Protein AF-A0A2A2JI49-F1 (afdb_monomer_lite)

pLDDT: mean 70.77, std 14.74, range [31.23, 87.5]

Sequence (284 aa):
MKVAILFVGLFAYVMSSSIRTRRDAEDPMKTFKAWMTEEQQKKITDMKASGSDAEAMLKEVHGFFTALPADKQKTLVDELKGECRKYFDGVFDKADSDAIKELYQAGKKDEAKAKVTETIGKLADNIKPVAEKVQGVCMKIYEEAGHKHAKRHIAHRVRRDGVSVDDLAEKYLQWMTPEQVAEIKGLKDNKKEAYTKVMEAFEKTEGDKRAQAVEQLKGACRAYIKHFVGEEKANELKKLKESGVSNDEMKKKVEEFVGGLTDAATKERAQRVAAGCQKIFGVN

InterPro domains:
  IPR032487 Polyprotein allergen, nematode [PF16469] (22-142)
  IPR032487 Polyprotein allergen, nematode [PF16469] (165-281)
  IPR038289 DVA-1 superfamily [G3DSA:1.10.533.30] (17-145)
  IPR038289 DVA-1 superfamily [G3DSA:1.10.533.30] (158-284)

Organism: NCBI:txid2018661

Foldseek 3Di:
DVQLLQQLLLCLVLLVVQPPDDDDDDRPNCVSCVVPDPVLVVVLVVCVVVVPDSRVSSNSVSVRLVPDDPVVNVVVLVVVLVVLLVVVPVQADPVLSVVLVVCVVVVVPVVSLVSQLVRLVPGDPSCSVSSVSSSVSNVSSVCVVVVVCVCVVVVVVCLVVDDFLLNLLVQQVPLPDPVLSVVLNVCRVPPPVSVVSLLVVQVPDDDPSNVSNLVSVLVVLLVVLCSLQNDVLSVVLVVCVVVPPDLVVSLVSQCVSLVPDPDPVSSVVSVVSSVSSCVSVVSD

Radius of gyration: 27.44 Å; chains: 1; bounding box: 59×55×74 Å

Structure (mmCIF, N/CA/C/O backbone):
data_AF-A0A2A2JI49-F1
#
_entry.id   AF-A0A2A2JI49-F1
#
loop_
_atom_site.group_PDB
_atom_site.id
_atom_site.type_symbol
_atom_site.label_atom_id
_atom_site.label_alt_id
_atom_site.label_comp_id
_atom_site.label_asym_id
_atom_site.label_entity_id
_atom_site.label_seq_id
_atom_site.pdbx_PDB_ins_code
_atom_site.Cartn_x
_atom_site.Cartn_y
_atom_site.Cartn_z
_atom_site.occupancy
_atom_site.B_iso_or_equiv
_atom_site.auth_seq_id
_atom_site.auth_comp_id
_atom_site.auth_asym_id
_atom_site.auth_atom_id
_atom_site.pdbx_PDB_model_num
ATOM 1 N N . MET A 1 1 ? -0.893 10.366 -7.750 1.00 35.31 1 MET A N 1
ATOM 2 C CA . MET A 1 1 ? -0.642 11.809 -7.923 1.00 35.31 1 MET A CA 1
ATOM 3 C C . MET A 1 1 ? 0.506 12.346 -7.089 1.00 35.31 1 MET A C 1
ATOM 5 O O . MET A 1 1 ? 1.040 13.340 -7.524 1.00 35.31 1 MET A O 1
ATOM 9 N N . LYS A 1 2 ? 0.929 11.735 -5.964 1.00 31.23 2 LYS A N 1
ATOM 10 C CA . LYS A 1 2 ? 2.100 12.224 -5.203 1.00 31.23 2 LYS A CA 1
ATOM 11 C C . LYS A 1 2 ? 3.476 11.775 -5.738 1.00 31.23 2 LYS A C 1
ATOM 13 O O . LYS A 1 2 ? 4.490 12.220 -5.227 1.00 31.23 2 LYS A O 1
ATOM 18 N N . VAL A 1 3 ? 3.502 10.874 -6.721 1.00 35.81 3 VAL A N 1
ATOM 19 C CA . VAL A 1 3 ? 4.724 10.209 -7.205 1.00 35.81 3 VAL A CA 1
ATOM 20 C C . VAL A 1 3 ? 5.085 10.699 -8.616 1.00 35.81 3 VAL A C 1
ATOM 22 O O . VAL A 1 3 ? 6.255 10.991 -8.812 1.00 35.81 3 VAL A O 1
ATOM 25 N N . ALA A 1 4 ? 4.093 11.014 -9.477 1.00 34.22 4 ALA A N 1
ATOM 26 C CA . ALA A 1 4 ? 4.266 11.544 -10.860 1.00 34.22 4 ALA A CA 1
ATOM 27 C C . ALA A 1 4 ? 5.222 12.725 -10.901 1.00 34.22 4 ALA A C 1
ATOM 29 O O . ALA A 1 4 ? 6.114 12.879 -11.730 1.00 34.22 4 ALA A O 1
ATOM 30 N N . ILE A 1 5 ? 4.993 13.481 -9.849 1.00 38.94 5 ILE A N 1
ATOM 31 C CA . ILE A 1 5 ? 5.800 14.419 -9.137 1.00 38.94 5 ILE A CA 1
ATOM 32 C C . ILE A 1 5 ? 7.300 14.335 -9.422 1.00 38.94 5 ILE A C 1
ATOM 34 O O . ILE A 1 5 ? 7.816 15.235 -10.059 1.00 38.94 5 ILE A O 1
ATOM 38 N N . LEU A 1 6 ? 8.007 13.273 -9.045 1.00 36.16 6 LEU A N 1
ATOM 39 C CA . LEU A 1 6 ? 9.474 13.230 -9.146 1.00 36.16 6 LEU A CA 1
ATOM 40 C C . LEU A 1 6 ? 9.997 12.779 -10.526 1.00 36.16 6 LEU A C 1
ATOM 42 O O . LEU A 1 6 ? 11.203 12.805 -10.752 1.00 36.16 6 LEU A O 1
ATOM 46 N N . PHE A 1 7 ? 9.138 12.335 -11.453 1.00 48.16 7 PHE A N 1
ATOM 47 C CA . PHE A 1 7 ? 9.576 11.505 -12.591 1.00 48.16 7 PHE A CA 1
ATOM 48 C C . PHE A 1 7 ? 9.992 12.247 -13.833 1.00 48.16 7 PHE A C 1
ATOM 50 O O . PHE A 1 7 ? 10.866 11.780 -14.565 1.00 48.16 7 PHE A O 1
ATOM 57 N N . VAL A 1 8 ? 9.411 13.414 -14.044 1.00 48.62 8 VAL A N 1
ATOM 58 C CA . VAL A 1 8 ? 9.709 14.211 -15.217 1.00 48.62 8 VAL A CA 1
ATOM 59 C C . VAL A 1 8 ? 11.202 14.594 -15.173 1.00 48.62 8 VAL A C 1
ATOM 61 O O . VAL A 1 8 ? 11.954 14.226 -16.072 1.00 48.62 8 VAL A O 1
ATOM 64 N N . GLY A 1 9 ? 11.714 15.164 -14.078 1.00 42.62 9 GLY A N 1
ATOM 65 C CA . GLY A 1 9 ? 13.128 15.567 -14.012 1.00 42.62 9 GLY A CA 1
ATOM 66 C C . GLY A 1 9 ? 14.156 14.426 -14.142 1.00 42.62 9 GLY A C 1
ATOM 67 O O . GLY A 1 9 ? 15.270 14.676 -14.601 1.00 42.62 9 GLY A O 1
ATOM 68 N N . LEU A 1 10 ? 13.799 13.172 -13.817 1.00 42.91 10 LEU A N 1
ATOM 69 C CA . LEU A 1 10 ? 14.737 12.033 -13.860 1.00 42.91 10 LEU A CA 1
ATOM 70 C C . LEU A 1 10 ? 14.888 11.556 -15.294 1.00 42.91 10 LEU A C 1
ATOM 72 O O . LEU A 1 10 ? 15.988 11.231 -15.728 1.00 42.91 10 LEU A O 1
ATOM 76 N N . PHE A 1 11 ? 13.785 11.577 -16.041 1.00 48.78 11 PHE A N 1
ATOM 77 C CA . PHE A 1 11 ? 13.781 11.290 -17.465 1.00 48.78 11 PHE A CA 1
ATOM 78 C C . PHE A 1 11 ? 14.597 12.338 -18.236 1.00 48.78 11 PHE A C 1
ATOM 80 O O . PHE A 1 11 ? 15.454 11.963 -19.029 1.00 48.78 11 PHE A O 1
ATOM 87 N N . ALA A 1 12 ? 14.451 13.634 -17.924 1.00 48.03 12 ALA A N 1
ATOM 88 C CA . ALA A 1 12 ? 15.277 14.700 -18.512 1.00 48.03 12 ALA A CA 1
ATOM 89 C C . ALA A 1 12 ? 16.778 14.478 -18.276 1.00 48.03 12 ALA A C 1
ATOM 91 O O . ALA A 1 12 ? 17.590 14.609 -19.191 1.00 48.03 12 ALA A O 1
ATOM 92 N N . TYR A 1 13 ? 17.143 14.138 -17.037 1.00 45.69 13 TYR A N 1
ATOM 93 C CA . TYR A 1 13 ? 18.529 13.938 -16.633 1.00 45.69 13 TYR A CA 1
ATOM 94 C C . TYR A 1 13 ? 19.137 12.692 -17.286 1.00 45.69 13 TYR A C 1
ATOM 96 O O . TYR A 1 13 ? 20.231 12.771 -17.844 1.00 45.69 13 TYR A O 1
ATOM 104 N N . VAL A 1 14 ? 18.420 11.561 -17.283 1.00 47.69 14 VAL A N 1
ATOM 105 C CA . VAL A 1 14 ? 18.865 10.287 -17.879 1.00 47.69 14 VAL A CA 1
ATOM 106 C C . VAL A 1 14 ? 18.967 10.384 -19.402 1.00 47.69 14 VAL A C 1
ATOM 108 O O . VAL A 1 14 ? 19.967 9.940 -19.970 1.00 47.69 14 VAL A O 1
ATOM 111 N N . MET A 1 15 ? 17.997 11.027 -20.061 1.00 47.44 15 MET A N 1
ATOM 112 C CA . MET A 1 15 ? 18.043 11.265 -21.507 1.00 47.44 15 MET A CA 1
ATOM 113 C C . MET A 1 15 ? 19.157 12.254 -21.871 1.00 47.44 15 MET A C 1
ATOM 115 O O . MET A 1 15 ? 19.886 12.027 -22.828 1.00 47.44 15 MET A O 1
ATOM 119 N N . SER A 1 16 ? 19.388 13.293 -21.062 1.00 44.12 16 SER A N 1
ATOM 120 C CA . SER A 1 16 ? 20.489 14.235 -21.288 1.00 44.12 16 SER A CA 1
ATOM 121 C C . SER A 1 16 ? 21.884 13.642 -21.053 1.00 44.12 16 SER A C 1
ATOM 123 O O . SER A 1 16 ? 22.849 14.197 -21.578 1.00 44.12 16 SER A O 1
ATOM 125 N N . SER A 1 17 ? 22.022 12.598 -20.234 1.00 38.06 17 SER A N 1
ATOM 126 C CA . SER A 1 17 ? 23.320 11.991 -19.894 1.00 38.06 17 SER A CA 1
ATOM 127 C C . SER A 1 17 ? 23.662 10.757 -20.735 1.00 38.06 17 SER A C 1
ATOM 129 O O . SER A 1 17 ? 24.811 10.322 -20.715 1.00 38.06 17 SER A O 1
ATOM 131 N N . SER A 1 18 ? 22.712 10.229 -21.518 1.00 43.62 18 SER A N 1
ATOM 132 C CA . SER A 1 18 ? 22.891 8.981 -22.280 1.00 43.62 18 SER A CA 1
ATOM 133 C C . SER A 1 18 ? 23.001 9.152 -23.802 1.00 43.62 18 SER A C 1
ATOM 135 O O . SER A 1 18 ? 23.224 8.166 -24.504 1.00 43.62 18 SER A O 1
ATOM 137 N N . ILE A 1 19 ? 22.890 10.369 -24.352 1.00 43.47 19 ILE A N 1
ATOM 138 C CA . ILE A 1 19 ? 22.975 10.577 -25.810 1.00 43.47 19 ILE A CA 1
ATOM 139 C C . ILE A 1 19 ? 24.443 10.683 -26.254 1.00 43.47 19 ILE A C 1
ATOM 141 O O . ILE A 1 19 ? 25.020 11.754 -26.423 1.00 43.47 19 ILE A O 1
ATOM 145 N N . ARG A 1 20 ? 25.033 9.510 -26.491 1.00 44.62 20 ARG A N 1
ATOM 146 C CA . ARG A 1 20 ? 25.955 9.261 -27.608 1.00 44.62 20 ARG A CA 1
ATOM 147 C C . ARG A 1 20 ? 25.336 8.169 -28.483 1.00 44.62 20 ARG A C 1
ATOM 149 O O . ARG A 1 20 ? 25.876 7.077 -28.611 1.00 44.62 20 ARG A O 1
ATOM 156 N N . THR A 1 21 ? 24.177 8.441 -29.073 1.00 40.69 21 THR A N 1
ATOM 157 C CA . THR A 1 21 ? 23.594 7.582 -30.114 1.00 40.69 21 THR A CA 1
ATOM 158 C C . THR A 1 21 ? 23.104 8.414 -31.302 1.00 40.69 21 THR A C 1
ATOM 160 O O . THR A 1 21 ? 22.949 9.625 -31.203 1.00 40.69 21 THR A O 1
ATOM 163 N N . ARG A 1 22 ? 23.033 7.727 -32.451 1.00 36.41 22 ARG A N 1
ATOM 164 C CA . ARG A 1 22 ? 23.070 8.168 -33.860 1.00 36.41 22 ARG A CA 1
ATOM 165 C C . ARG A 1 22 ? 22.378 9.490 -34.244 1.00 36.41 22 ARG A C 1
ATOM 167 O O 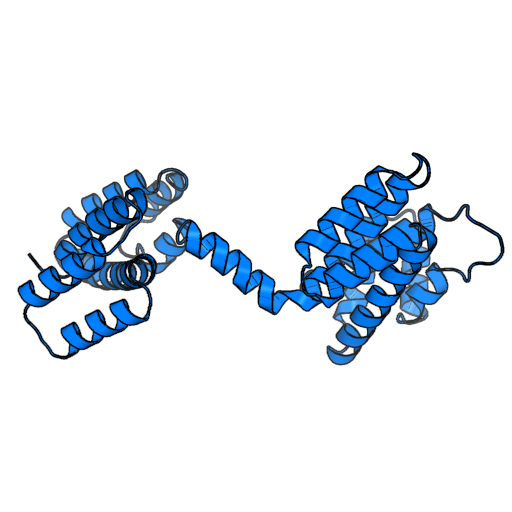. ARG A 1 22 ? 21.353 9.881 -33.710 1.00 36.41 22 ARG A O 1
ATOM 174 N N . ARG A 1 23 ? 22.949 10.072 -35.304 1.00 37.72 23 ARG A N 1
ATOM 175 C CA . ARG A 1 23 ? 22.796 11.409 -35.904 1.00 37.72 23 ARG A CA 1
ATOM 176 C C . ARG A 1 23 ? 21.378 11.850 -36.337 1.00 37.72 23 ARG A C 1
ATOM 178 O O . ARG A 1 23 ? 21.257 12.993 -36.746 1.00 37.72 23 ARG A O 1
ATOM 185 N N . ASP A 1 24 ? 20.337 11.026 -36.194 1.00 37.19 24 ASP A N 1
ATOM 186 C CA . ASP A 1 24 ? 19.010 11.298 -36.788 1.00 37.19 24 ASP A CA 1
ATOM 187 C C . ASP A 1 24 ? 17.812 11.117 -35.829 1.00 37.19 24 ASP A C 1
ATOM 189 O O . ASP A 1 24 ? 16.664 11.131 -36.268 1.00 37.19 24 ASP A O 1
ATOM 193 N N . ALA A 1 25 ? 18.033 10.947 -34.520 1.00 43.50 25 ALA A N 1
ATOM 194 C CA . ALA A 1 25 ? 16.933 10.966 -33.551 1.00 43.50 25 ALA A CA 1
ATOM 195 C C . ALA A 1 25 ? 16.585 12.418 -33.182 1.00 43.50 25 ALA A C 1
ATOM 197 O O . ALA A 1 25 ? 17.469 13.171 -32.767 1.00 43.50 25 ALA A O 1
ATOM 198 N N . GLU A 1 26 ? 15.313 12.816 -33.322 1.00 45.75 26 GLU A N 1
ATOM 199 C CA . GLU A 1 26 ? 14.814 14.079 -32.760 1.00 45.75 26 GLU A CA 1
ATOM 200 C C . GLU A 1 26 ? 15.256 14.198 -31.300 1.00 45.75 26 GLU A C 1
ATOM 202 O O . GLU A 1 26 ? 15.168 13.217 -30.561 1.00 45.75 26 GLU A O 1
ATOM 207 N N . ASP A 1 27 ? 15.741 15.381 -30.897 1.00 52.41 27 ASP A N 1
ATOM 208 C CA . ASP A 1 27 ? 16.248 15.620 -29.544 1.00 52.41 27 ASP A CA 1
ATOM 209 C C . ASP A 1 27 ? 15.198 15.168 -28.513 1.00 52.41 27 ASP A C 1
ATOM 211 O O . ASP A 1 27 ? 14.174 15.841 -28.344 1.00 52.41 27 ASP A O 1
ATOM 215 N N . PRO A 1 28 ? 15.427 14.058 -27.788 1.00 49.53 28 PRO A N 1
ATOM 216 C CA . PRO A 1 28 ? 14.455 13.546 -26.832 1.00 49.53 28 PRO A CA 1
ATOM 217 C C . PRO A 1 28 ? 14.171 14.553 -25.715 1.00 49.53 28 PRO A C 1
ATOM 219 O O . PRO A 1 28 ? 13.118 14.515 -25.080 1.00 49.53 28 PRO A O 1
ATOM 222 N N . MET A 1 29 ? 15.098 15.490 -25.498 1.00 48.25 29 MET A N 1
ATOM 223 C CA . MET A 1 29 ? 14.958 16.586 -24.558 1.00 48.25 29 MET A CA 1
ATOM 224 C C . MET A 1 29 ? 14.007 17.673 -25.076 1.00 48.25 29 MET A C 1
ATOM 226 O O . MET A 1 29 ? 13.322 18.291 -24.266 1.00 48.25 29 MET A O 1
ATOM 230 N N . LYS A 1 30 ? 13.894 17.871 -26.396 1.00 58.22 30 LYS A N 1
ATOM 231 C CA . LYS A 1 30 ? 12.933 18.792 -27.025 1.00 58.22 30 LYS A CA 1
ATOM 232 C C . LYS A 1 30 ? 11.501 18.278 -26.881 1.00 58.22 30 LYS A C 1
ATOM 234 O O . LYS A 1 30 ? 10.639 19.015 -26.408 1.00 58.22 30 LYS A O 1
ATOM 239 N N . THR A 1 31 ? 11.262 17.008 -27.205 1.00 56.91 31 THR A N 1
ATOM 240 C CA . THR A 1 31 ? 9.938 16.367 -27.083 1.00 56.91 31 THR A CA 1
ATOM 241 C C . THR A 1 31 ? 9.469 16.331 -25.632 1.00 56.91 31 THR A C 1
ATOM 243 O O . THR A 1 31 ? 8.326 16.647 -25.323 1.00 56.91 31 THR A O 1
ATOM 246 N N . PHE A 1 32 ? 10.382 16.033 -24.712 1.00 59.44 32 PHE A N 1
ATOM 247 C CA . PHE A 1 32 ? 10.087 16.010 -23.288 1.00 59.44 32 PHE A CA 1
ATOM 248 C C . PHE A 1 32 ? 9.834 17.407 -22.689 1.00 59.44 32 PHE A C 1
ATOM 250 O O . PHE A 1 32 ? 9.009 17.549 -21.789 1.00 59.44 32 PHE A O 1
ATOM 257 N N . LYS A 1 33 ? 10.529 18.447 -23.170 1.00 65.94 33 LYS A N 1
ATOM 258 C CA . LYS A 1 33 ? 10.348 19.828 -22.698 1.00 65.94 33 LYS A CA 1
ATOM 259 C C . LYS A 1 33 ? 9.094 20.504 -23.260 1.00 65.94 33 LYS A C 1
ATOM 261 O O . LYS A 1 33 ? 8.674 21.509 -22.697 1.00 65.94 33 LYS A O 1
ATOM 266 N N . ALA A 1 34 ? 8.480 19.951 -24.307 1.00 73.31 34 ALA A N 1
ATOM 267 C CA . ALA A 1 34 ? 7.402 20.582 -25.073 1.00 73.31 34 ALA A CA 1
ATOM 268 C C . ALA A 1 34 ? 6.144 20.945 -24.263 1.00 73.31 34 ALA A C 1
ATOM 270 O O . ALA A 1 34 ? 5.385 21.817 -24.675 1.00 73.31 34 ALA A O 1
ATOM 271 N N . TRP A 1 35 ? 5.920 20.309 -23.112 1.00 76.12 35 TRP A N 1
ATOM 272 C CA . TRP A 1 35 ? 4.784 20.626 -22.245 1.00 76.12 35 TRP A CA 1
ATOM 273 C C . TRP 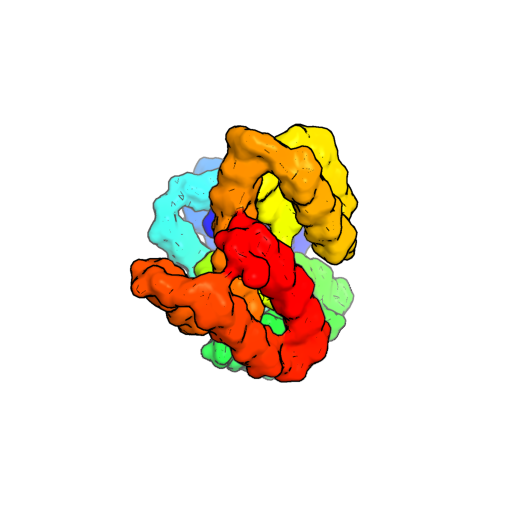A 1 35 ? 5.068 21.746 -21.234 1.00 76.12 35 TRP A C 1
ATOM 275 O O . TRP A 1 35 ? 4.133 22.301 -20.657 1.00 76.12 35 TRP A O 1
ATOM 285 N N . MET A 1 36 ? 6.343 22.074 -21.013 1.00 77.75 36 MET A N 1
ATOM 286 C CA . MET A 1 36 ? 6.775 23.176 -20.156 1.00 77.75 36 MET A CA 1
ATOM 287 C C . MET A 1 36 ? 6.793 24.489 -20.939 1.00 77.75 36 MET A C 1
ATOM 289 O O . MET A 1 36 ? 7.100 24.507 -22.132 1.00 77.75 36 MET A O 1
ATOM 293 N N . THR A 1 37 ? 6.540 25.604 -20.254 1.00 85.38 37 THR A N 1
ATOM 294 C CA . THR A 1 37 ? 6.697 26.939 -20.848 1.00 85.38 37 THR A CA 1
ATOM 295 C C . THR A 1 37 ? 8.165 27.237 -21.150 1.00 85.38 37 THR A C 1
ATOM 297 O O . THR A 1 37 ? 9.066 26.664 -20.536 1.00 85.38 37 THR A O 1
ATOM 300 N N . GLU A 1 38 ? 8.437 28.169 -22.063 1.00 83.19 38 GLU A N 1
ATOM 301 C CA . GLU A 1 38 ? 9.812 28.579 -22.388 1.00 83.19 38 GLU A CA 1
ATOM 302 C C . GLU A 1 38 ? 10.585 29.057 -21.146 1.00 83.19 38 GLU A C 1
ATOM 304 O O . GLU A 1 38 ? 11.763 28.738 -20.981 1.00 83.19 38 GLU A O 1
ATOM 309 N N . GLU A 1 39 ? 9.907 29.729 -20.211 1.00 84.88 39 GLU A N 1
ATOM 310 C CA . GLU A 1 39 ? 10.479 30.146 -18.925 1.00 84.88 39 GLU A CA 1
ATOM 311 C C . GLU A 1 39 ? 10.870 28.955 -18.039 1.00 84.88 39 GLU A C 1
ATOM 313 O O . GLU A 1 39 ? 11.964 28.926 -17.472 1.00 84.88 39 GLU A O 1
ATOM 318 N N . GLN A 1 40 ? 10.008 27.940 -17.950 1.00 80.81 40 GLN A N 1
ATOM 319 C CA . GLN A 1 40 ? 10.279 26.707 -17.207 1.00 80.81 40 GLN A CA 1
ATOM 320 C C . GLN A 1 40 ? 11.446 25.936 -17.836 1.00 80.81 40 GLN A C 1
ATOM 322 O O . GLN A 1 40 ? 12.351 25.487 -17.134 1.00 80.81 40 GLN A O 1
ATOM 327 N N . GLN A 1 41 ? 11.478 25.838 -19.167 1.00 78.44 41 GLN A N 1
ATOM 328 C CA . GLN A 1 41 ? 12.570 25.196 -19.899 1.00 78.44 41 GLN A CA 1
ATOM 329 C C . GLN A 1 41 ? 13.907 25.918 -19.694 1.00 78.44 41 GLN A C 1
ATOM 331 O O . GLN A 1 41 ? 14.941 25.261 -19.508 1.00 78.44 41 GLN A O 1
ATOM 336 N N . LYS A 1 42 ? 13.891 27.256 -19.708 1.00 80.62 42 LYS A N 1
ATOM 337 C CA . LYS A 1 42 ? 15.060 28.095 -19.434 1.00 80.62 42 LYS A CA 1
ATOM 338 C C . LYS A 1 42 ? 15.559 27.883 -18.007 1.00 80.62 42 LYS A C 1
ATOM 340 O O . LYS A 1 42 ? 16.731 27.575 -17.834 1.00 80.62 42 LYS A O 1
ATOM 345 N N . LYS A 1 43 ? 14.665 27.883 -17.012 1.00 81.06 43 LYS A N 1
ATOM 346 C CA . LYS A 1 43 ? 15.014 27.637 -15.603 1.00 81.06 43 LYS A CA 1
ATOM 347 C C . LYS A 1 43 ? 15.738 26.303 -15.393 1.00 81.06 43 LYS A C 1
ATOM 349 O O . LYS A 1 43 ? 16.754 26.262 -14.710 1.00 81.06 43 LYS A O 1
ATOM 354 N N . ILE A 1 44 ? 15.284 25.222 -16.030 1.00 71.56 44 ILE A N 1
ATOM 355 C CA . ILE A 1 44 ? 15.973 23.919 -15.949 1.00 71.56 44 ILE A CA 1
ATOM 356 C C . ILE A 1 44 ? 17.336 23.939 -16.646 1.00 71.56 44 ILE A C 1
ATOM 358 O O . ILE A 1 44 ? 18.277 23.278 -16.208 1.00 71.56 44 ILE A O 1
ATOM 362 N N . THR A 1 45 ? 17.452 24.694 -17.735 1.00 73.88 45 THR A N 1
ATOM 363 C CA . THR A 1 45 ? 18.707 24.829 -18.482 1.00 73.88 45 THR A CA 1
ATOM 364 C C . THR A 1 45 ? 19.735 25.625 -17.677 1.00 73.88 45 THR A C 1
ATOM 366 O O . THR A 1 45 ? 20.888 25.206 -17.594 1.00 73.88 45 THR A O 1
ATOM 369 N N . ASP A 1 46 ? 19.298 26.688 -17.004 1.00 78.75 46 ASP A N 1
ATOM 370 C CA . ASP A 1 46 ? 20.125 27.509 -16.121 1.00 78.75 46 ASP A CA 1
ATOM 371 C C . ASP A 1 46 ? 20.577 26.711 -14.889 1.00 78.75 46 ASP A C 1
ATOM 373 O O . ASP A 1 46 ? 21.765 26.704 -14.578 1.00 78.75 46 ASP A O 1
ATOM 377 N N . MET A 1 47 ? 19.677 25.940 -14.257 1.00 70.56 47 MET A N 1
ATOM 378 C CA . MET A 1 47 ? 20.025 25.042 -13.140 1.00 70.56 47 MET A CA 1
ATOM 379 C C . MET A 1 47 ? 21.091 24.011 -13.536 1.00 70.56 47 MET A C 1
ATOM 381 O O . MET A 1 47 ? 22.036 23.750 -12.788 1.00 70.56 47 MET A O 1
ATOM 385 N N . LYS A 1 48 ? 20.984 23.453 -14.747 1.00 65.06 48 LYS A N 1
ATOM 386 C CA . LYS A 1 48 ? 21.986 22.528 -15.285 1.00 65.06 48 LYS A CA 1
ATOM 387 C C . LYS A 1 48 ? 23.326 23.227 -15.539 1.00 65.06 48 LYS A C 1
ATOM 389 O O . LYS A 1 48 ? 24.368 22.661 -15.215 1.00 65.06 48 LYS A O 1
ATOM 394 N N . ALA A 1 49 ? 23.310 24.434 -16.104 1.00 73.62 49 ALA A N 1
ATOM 395 C CA . ALA A 1 49 ? 24.517 25.221 -16.359 1.00 73.62 49 ALA A CA 1
ATOM 396 C C . ALA A 1 49 ? 25.216 25.659 -15.059 1.00 73.62 49 ALA A C 1
ATOM 398 O O . ALA A 1 49 ? 26.443 25.687 -15.011 1.00 73.62 49 ALA A O 1
ATOM 399 N N . SER A 1 50 ? 24.458 25.924 -13.990 1.00 75.62 50 SER A N 1
ATOM 400 C CA . SER A 1 50 ? 24.990 26.254 -12.661 1.00 75.62 50 SER A CA 1
ATOM 401 C C . SER A 1 50 ? 25.483 25.046 -11.856 1.00 75.62 50 SER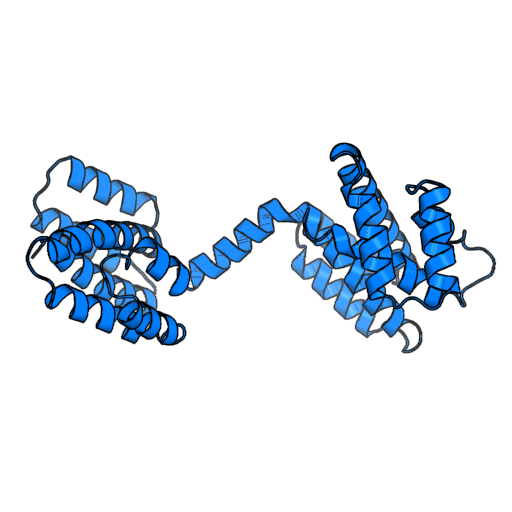 A C 1
ATOM 403 O O . SER A 1 50 ? 25.899 25.207 -10.712 1.00 75.62 50 SER A O 1
ATOM 405 N N . GLY A 1 51 ? 25.420 23.834 -12.418 1.00 70.12 51 GLY A N 1
ATOM 406 C CA . GLY A 1 51 ? 25.857 22.615 -11.738 1.00 70.12 51 GLY A CA 1
ATOM 407 C C . GLY A 1 51 ? 24.941 22.182 -10.592 1.00 70.12 51 GLY A C 1
ATOM 408 O O . GLY A 1 51 ? 25.406 21.502 -9.680 1.00 70.12 51 GLY A O 1
ATOM 409 N N . SER A 1 52 ? 23.658 22.567 -10.617 1.00 69.25 52 SER A N 1
ATOM 410 C CA . SER A 1 52 ? 22.685 22.064 -9.645 1.00 69.25 52 SER A CA 1
ATOM 411 C C . SER A 1 52 ? 22.639 20.539 -9.691 1.00 69.25 52 SER A C 1
ATOM 413 O O . SER A 1 52 ? 22.684 19.934 -10.768 1.00 69.25 52 SER A O 1
ATOM 415 N N . ASP A 1 53 ? 22.537 19.915 -8.520 1.00 62.44 53 ASP A N 1
ATOM 416 C CA . ASP A 1 53 ? 22.422 18.467 -8.441 1.00 62.44 53 ASP A CA 1
ATOM 417 C C . ASP A 1 53 ? 21.103 17.969 -9.061 1.00 62.44 53 ASP A C 1
ATOM 419 O O . ASP A 1 53 ? 20.134 18.709 -9.285 1.00 62.44 53 ASP A O 1
ATOM 423 N N . ALA A 1 54 ? 21.088 16.679 -9.393 1.00 52.09 54 ALA A N 1
ATOM 424 C CA . ALA A 1 54 ? 19.954 16.056 -10.057 1.00 52.09 54 ALA A CA 1
ATOM 425 C C . ALA A 1 54 ? 18.671 16.147 -9.214 1.00 52.09 54 ALA A C 1
ATOM 427 O O . ALA A 1 54 ? 17.593 16.290 -9.786 1.00 52.09 54 ALA A O 1
ATOM 428 N N . GLU A 1 55 ? 18.771 16.114 -7.883 1.00 53.16 55 GLU A N 1
ATOM 429 C CA . GLU A 1 55 ? 17.637 16.171 -6.955 1.00 53.16 55 GLU A CA 1
ATOM 430 C C . GLU A 1 55 ? 16.946 17.539 -6.961 1.00 53.16 55 GLU A C 1
ATOM 432 O O . GLU A 1 55 ? 15.714 17.622 -6.998 1.00 53.16 55 GLU A O 1
ATOM 437 N N . ALA A 1 56 ? 17.721 18.618 -7.034 1.00 64.31 56 ALA A N 1
ATOM 438 C CA . ALA A 1 56 ? 17.198 19.968 -7.178 1.00 64.31 56 ALA A CA 1
ATOM 439 C C . ALA A 1 56 ? 16.448 20.150 -8.508 1.00 64.31 56 ALA A C 1
ATOM 441 O O . ALA A 1 56 ? 15.320 20.648 -8.523 1.00 64.31 56 ALA A O 1
ATOM 442 N N . MET A 1 57 ? 17.026 19.690 -9.625 1.00 59.94 57 MET A N 1
ATOM 443 C CA . MET A 1 57 ? 16.363 19.754 -10.936 1.00 59.94 57 MET A CA 1
ATOM 444 C C . MET A 1 57 ? 15.086 18.905 -10.968 1.00 59.94 57 MET A C 1
ATOM 446 O O . MET A 1 57 ? 14.062 19.335 -11.495 1.00 59.94 57 MET A O 1
ATOM 450 N N . LEU A 1 58 ? 15.117 17.721 -10.351 1.00 57.34 58 LEU A N 1
ATOM 451 C CA . LEU A 1 58 ? 13.957 16.844 -10.187 1.00 57.34 58 LEU A CA 1
ATOM 452 C C . LEU A 1 58 ? 12.797 17.540 -9.484 1.00 57.34 58 LEU A C 1
ATOM 454 O O . LEU A 1 58 ? 11.660 17.491 -9.956 1.00 57.34 58 LEU A O 1
ATOM 458 N N . LYS A 1 59 ? 13.096 18.204 -8.367 1.00 64.00 59 LYS A N 1
ATOM 459 C CA . LYS A 1 59 ? 12.117 18.917 -7.548 1.00 64.00 59 LYS A CA 1
ATOM 460 C C . LYS A 1 59 ? 11.520 20.133 -8.257 1.00 64.00 59 LYS A C 1
ATOM 462 O O . LYS A 1 59 ? 10.362 20.466 -8.015 1.00 64.00 59 LYS A O 1
ATOM 467 N N . GLU A 1 60 ? 12.278 20.780 -9.132 1.00 73.31 60 GLU A N 1
ATOM 468 C CA . GLU A 1 60 ? 11.792 21.936 -9.882 1.00 73.31 60 GLU A CA 1
ATOM 469 C C . GLU A 1 60 ? 10.854 21.515 -11.019 1.00 73.31 60 GLU A C 1
ATOM 471 O O . GLU A 1 60 ? 9.718 21.979 -11.114 1.00 73.31 60 GLU A O 1
ATOM 476 N N . VAL A 1 61 ? 11.289 20.545 -11.825 1.00 68.44 61 VAL A N 1
ATOM 477 C CA . VAL A 1 61 ? 10.485 19.977 -12.913 1.00 68.44 61 VAL A CA 1
ATOM 478 C C . VAL A 1 61 ? 9.180 19.364 -12.379 1.00 68.44 61 VAL A C 1
ATOM 480 O O . VAL A 1 61 ? 8.119 19.469 -13.000 1.00 68.44 61 VAL A O 1
ATOM 483 N N . HIS A 1 62 ? 9.243 18.772 -11.187 1.00 65.00 62 HIS A N 1
ATOM 484 C CA . HIS A 1 62 ? 8.079 18.345 -10.424 1.00 65.00 62 HIS A CA 1
ATOM 485 C C . HIS A 1 62 ? 7.074 19.486 -10.179 1.00 65.00 62 HIS A C 1
ATOM 487 O O . HIS A 1 62 ? 5.869 19.329 -10.417 1.00 65.00 62 HIS A O 1
ATOM 493 N N . GLY A 1 63 ? 7.556 20.622 -9.673 1.00 68.00 63 GLY A N 1
ATOM 494 C CA . GLY A 1 63 ? 6.713 21.775 -9.370 1.00 68.00 63 GLY A CA 1
ATOM 495 C C . GLY A 1 63 ? 5.904 22.218 -10.587 1.00 68.00 63 GLY A C 1
ATOM 496 O O . GLY A 1 63 ? 4.708 22.480 -10.474 1.00 68.00 63 GLY A O 1
ATOM 497 N N . PHE A 1 64 ? 6.513 22.187 -11.775 1.00 78.56 64 PHE A N 1
ATOM 498 C CA . PHE A 1 64 ? 5.827 22.523 -13.023 1.00 78.56 64 PHE A CA 1
ATOM 499 C C . PHE A 1 64 ? 4.713 21.540 -13.372 1.00 78.56 64 PHE A C 1
ATOM 501 O O . PHE A 1 64 ? 3.633 21.963 -13.772 1.00 78.56 64 PHE A O 1
ATOM 508 N N . PHE A 1 65 ? 4.941 20.238 -13.181 1.00 70.56 65 PHE A N 1
ATOM 509 C CA . PHE A 1 65 ? 3.948 19.212 -13.503 1.00 70.56 65 PHE A CA 1
ATOM 510 C C . PHE A 1 65 ? 2.722 19.296 -12.586 1.00 70.56 65 PHE A C 1
ATOM 512 O O . PHE A 1 65 ? 1.586 19.187 -13.042 1.00 70.56 65 PHE A O 1
ATOM 519 N N . THR A 1 66 ? 2.935 19.504 -11.284 1.00 66.81 66 THR A N 1
ATOM 520 C CA . THR A 1 66 ? 1.831 19.564 -10.308 1.00 66.81 66 THR A CA 1
ATOM 521 C C . THR A 1 66 ? 1.010 20.836 -10.379 1.00 66.81 66 THR A C 1
ATOM 523 O O . THR A 1 66 ? -0.158 20.814 -9.996 1.00 66.81 66 THR A O 1
ATOM 526 N N . ALA A 1 67 ? 1.588 21.913 -10.906 1.00 79.69 67 ALA A N 1
ATOM 527 C CA . ALA A 1 67 ? 0.869 23.143 -11.197 1.00 79.69 67 ALA A CA 1
ATOM 528 C C . ALA A 1 67 ? -0.101 23.006 -12.390 1.00 79.69 67 ALA A C 1
ATOM 530 O O . ALA A 1 67 ? -0.941 23.883 -12.592 1.00 79.69 67 ALA A O 1
ATOM 531 N N . LEU A 1 68 ? -0.018 21.926 -13.181 1.00 76.38 68 LEU A N 1
ATOM 532 C CA . LEU A 1 68 ? -0.927 21.706 -14.305 1.00 76.38 68 LEU A CA 1
ATOM 533 C C . LEU A 1 68 ? -2.323 21.241 -13.854 1.00 76.38 68 LEU A C 1
ATOM 535 O O . LEU A 1 68 ? -2.449 20.510 -12.871 1.00 76.38 68 LEU A O 1
ATOM 539 N N . PRO A 1 69 ? -3.377 21.559 -14.624 1.00 82.38 69 PRO A N 1
ATOM 540 C CA . PRO A 1 69 ? -4.700 20.954 -14.482 1.00 82.38 69 PRO A CA 1
ATOM 541 C C . PRO A 1 69 ? -4.679 19.414 -14.524 1.00 82.38 69 PRO A C 1
ATOM 543 O O . PRO A 1 69 ? -3.873 18.806 -15.231 1.00 82.38 69 PRO A O 1
ATOM 546 N N . ALA A 1 70 ? -5.582 18.764 -13.782 1.00 73.00 70 ALA A N 1
ATOM 547 C CA . ALA A 1 70 ? -5.602 17.304 -13.616 1.00 73.00 70 ALA A CA 1
ATOM 548 C C . ALA A 1 70 ? -5.840 16.526 -14.928 1.00 73.00 70 ALA A C 1
ATOM 550 O O . ALA A 1 70 ? -5.324 15.421 -15.102 1.00 73.00 70 ALA A O 1
ATOM 551 N N . ASP A 1 71 ? -6.611 17.100 -15.848 1.00 75.12 71 ASP A N 1
ATOM 552 C CA . ASP A 1 71 ? -6.826 16.610 -17.209 1.00 75.12 71 ASP A CA 1
ATOM 553 C C . ASP A 1 71 ? -5.525 16.641 -18.023 1.00 75.12 71 ASP A C 1
ATOM 555 O O . ASP A 1 71 ? -5.147 15.625 -18.606 1.00 75.12 71 ASP A O 1
ATOM 559 N N . LYS A 1 72 ? -4.775 17.747 -17.960 1.00 76.50 72 LYS A N 1
ATOM 560 C CA . LYS A 1 72 ? -3.467 17.874 -18.618 1.00 76.50 72 LYS A CA 1
ATOM 561 C C . LYS A 1 72 ? -2.426 16.933 -18.020 1.00 76.50 72 LYS A C 1
ATOM 563 O O . LYS A 1 72 ? -1.689 16.296 -18.765 1.00 76.50 72 LYS A O 1
ATOM 568 N N . GLN A 1 73 ? -2.409 16.764 -16.697 1.00 70.31 73 GLN A N 1
ATOM 569 C CA . GLN A 1 73 ? -1.541 15.780 -16.037 1.00 70.31 73 GLN A CA 1
ATOM 570 C C . GLN A 1 73 ? -1.811 14.356 -16.542 1.00 70.31 73 GLN A C 1
ATOM 572 O O . GLN A 1 73 ? -0.876 13.591 -16.770 1.00 70.31 73 GLN A O 1
ATOM 577 N N . LYS A 1 74 ? -3.085 13.988 -16.731 1.00 74.06 74 LYS A N 1
ATOM 578 C CA . LYS A 1 74 ? -3.467 12.663 -17.230 1.00 74.06 74 LYS A CA 1
ATOM 579 C C . LYS A 1 74 ? -3.003 12.445 -18.673 1.00 74.06 74 LYS A C 1
ATOM 581 O O . LYS A 1 74 ? -2.411 11.404 -18.947 1.00 74.06 74 LYS A O 1
ATOM 586 N N . THR A 1 75 ? -3.236 13.416 -19.555 1.00 78.12 75 THR A N 1
ATOM 587 C CA . THR A 1 75 ? -2.792 13.360 -20.957 1.00 78.12 75 THR A CA 1
ATOM 588 C C . THR A 1 75 ? -1.276 13.208 -21.052 1.00 78.12 75 THR A C 1
ATOM 590 O O . THR A 1 75 ? -0.798 12.285 -21.704 1.00 78.12 75 THR A O 1
ATOM 593 N N . LEU A 1 76 ? -0.519 14.014 -20.300 1.00 75.19 76 LEU A N 1
ATOM 594 C CA . LEU A 1 76 ? 0.945 13.935 -20.271 1.00 75.19 76 LEU A CA 1
ATOM 595 C C . LEU A 1 76 ? 1.458 12.587 -19.754 1.00 75.19 76 LEU A C 1
ATOM 597 O O . LEU A 1 76 ? 2.424 12.045 -20.280 1.00 75.19 76 LEU A O 1
ATOM 601 N N . VAL A 1 77 ? 0.806 12.003 -18.746 1.00 73.75 77 VAL A N 1
ATOM 602 C CA . VAL A 1 77 ? 1.160 10.661 -18.255 1.00 73.75 77 VAL A CA 1
ATOM 603 C C . VAL A 1 77 ? 0.937 9.594 -19.331 1.00 73.75 77 VAL A C 1
ATOM 605 O O . VAL A 1 77 ? 1.723 8.652 -19.425 1.00 73.75 77 VAL A O 1
ATOM 608 N N . ASP A 1 78 ? -0.111 9.706 -20.147 1.00 75.75 78 ASP A N 1
ATOM 609 C CA . ASP A 1 78 ? -0.368 8.757 -21.234 1.00 75.75 78 ASP A CA 1
ATOM 610 C C . ASP A 1 78 ? 0.604 8.939 -22.414 1.00 75.75 78 ASP A C 1
ATOM 612 O O . ASP A 1 78 ? 1.078 7.939 -22.964 1.00 75.75 78 ASP A O 1
ATOM 616 N N . GLU A 1 79 ? 0.986 10.178 -22.732 1.00 75.38 79 GLU A N 1
ATOM 617 C CA . GLU A 1 79 ? 2.045 10.493 -23.701 1.00 75.38 79 GLU A CA 1
ATOM 618 C C . GLU A 1 79 ? 3.403 9.935 -23.253 1.00 75.38 79 GLU A C 1
ATOM 620 O O . GLU A 1 79 ? 4.058 9.212 -24.005 1.00 75.38 79 GLU A O 1
ATOM 625 N N . LEU A 1 80 ? 3.782 10.149 -21.990 1.00 73.50 80 LEU A N 1
ATOM 626 C CA . LEU A 1 80 ? 5.026 9.628 -21.418 1.00 73.50 80 LEU A CA 1
ATOM 627 C C . LEU A 1 80 ? 5.083 8.091 -21.408 1.00 73.50 80 LEU A C 1
ATOM 629 O O . LEU A 1 80 ? 6.143 7.507 -21.633 1.00 73.50 80 LEU A O 1
ATOM 633 N N . LYS A 1 81 ? 3.953 7.396 -21.206 1.00 76.19 81 LYS A N 1
ATOM 634 C CA . LYS A 1 81 ? 3.894 5.930 -21.389 1.00 76.19 81 LYS A CA 1
ATOM 635 C C . LYS A 1 81 ? 4.162 5.524 -22.835 1.00 76.19 81 LYS A C 1
ATOM 637 O O . LYS A 1 81 ? 4.741 4.461 -23.065 1.00 76.19 81 LYS A O 1
ATOM 642 N N . GLY A 1 82 ? 3.701 6.331 -23.791 1.00 77.94 82 GLY A N 1
ATOM 643 C CA . GLY A 1 82 ? 4.004 6.176 -25.211 1.00 77.94 82 GLY A CA 1
ATOM 644 C C . GLY A 1 82 ? 5.502 6.276 -25.478 1.00 77.94 82 GLY A C 1
ATOM 645 O O . GLY A 1 82 ? 6.060 5.379 -26.100 1.00 77.94 82 GLY A O 1
ATOM 646 N N . GLU A 1 83 ? 6.159 7.290 -24.923 1.00 72.88 83 GLU A N 1
ATOM 647 C CA . GLU A 1 83 ? 7.612 7.472 -25.044 1.00 72.88 83 GLU A CA 1
ATOM 648 C C . GLU A 1 83 ? 8.406 6.330 -24.396 1.00 72.88 83 GLU A C 1
ATOM 650 O O . GLU A 1 83 ? 9.348 5.813 -24.991 1.00 72.88 83 GLU A O 1
ATOM 655 N N . CYS A 1 84 ? 7.970 5.840 -23.233 1.00 73.94 84 CYS A N 1
ATOM 656 C CA . CYS A 1 84 ? 8.543 4.640 -22.623 1.00 73.94 84 CYS A CA 1
ATOM 657 C C . CYS A 1 84 ? 8.469 3.411 -23.540 1.00 73.94 84 CYS A C 1
ATOM 659 O O . CYS A 1 84 ? 9.424 2.642 -23.601 1.00 73.94 84 CYS A O 1
ATOM 661 N N . ARG A 1 85 ? 7.354 3.220 -24.262 1.00 76.38 85 ARG A N 1
ATOM 662 C CA . ARG A 1 85 ? 7.235 2.130 -25.245 1.00 76.38 85 ARG A CA 1
ATOM 663 C C . ARG A 1 85 ? 8.186 2.334 -26.414 1.00 76.38 85 ARG A C 1
ATOM 665 O O . ARG A 1 85 ? 8.949 1.430 -26.707 1.00 76.38 85 ARG A O 1
ATOM 672 N N . LYS A 1 86 ? 8.206 3.532 -27.006 1.00 78.62 86 LYS A N 1
ATOM 673 C CA . LYS A 1 86 ? 9.097 3.856 -28.132 1.00 78.62 86 LYS A CA 1
ATOM 674 C C . LYS A 1 86 ? 10.569 3.631 -27.793 1.00 78.62 86 LYS A C 1
ATOM 676 O O . LYS A 1 86 ? 11.302 3.097 -28.617 1.00 78.62 86 LYS A O 1
ATOM 681 N N . TYR A 1 87 ? 10.994 4.019 -26.589 1.00 75.94 87 TYR A N 1
ATOM 682 C CA . TYR A 1 87 ? 12.353 3.759 -26.128 1.00 75.94 87 TYR A CA 1
ATOM 683 C C . TYR A 1 87 ? 12.642 2.256 -26.106 1.00 75.94 87 TYR A C 1
ATOM 685 O O . TYR A 1 87 ? 13.592 1.812 -26.741 1.00 75.94 87 TYR A O 1
ATOM 693 N N . PHE A 1 88 ? 11.811 1.464 -25.420 1.00 77.19 88 PHE A N 1
ATOM 694 C CA . PHE A 1 88 ? 12.055 0.028 -25.286 1.00 77.19 88 PHE A CA 1
ATOM 695 C C . PHE A 1 88 ? 11.876 -0.747 -26.595 1.00 77.19 88 PHE A C 1
ATOM 697 O O . PHE A 1 88 ? 12.642 -1.672 -26.817 1.00 77.19 88 PHE A O 1
ATOM 704 N N . ASP A 1 89 ? 11.003 -0.319 -27.507 1.00 78.38 89 ASP A N 1
ATOM 705 C CA . ASP A 1 89 ? 10.906 -0.876 -28.866 1.00 78.38 89 ASP A CA 1
ATOM 706 C C . ASP A 1 89 ? 12.173 -0.622 -29.703 1.00 78.38 89 ASP A C 1
ATOM 708 O O . ASP A 1 89 ? 12.454 -1.357 -30.647 1.00 78.38 89 ASP A O 1
ATOM 712 N N . GLY A 1 90 ? 12.949 0.415 -29.367 1.00 77.00 90 GLY A N 1
ATOM 713 C CA . GLY A 1 90 ? 14.254 0.691 -29.970 1.00 77.00 90 GLY A CA 1
ATOM 714 C C . GLY A 1 90 ? 15.435 0.002 -29.276 1.00 77.00 90 GLY A C 1
ATOM 715 O O . GLY A 1 90 ? 16.536 0.001 -29.828 1.00 77.00 90 GLY A O 1
ATOM 716 N N . VAL A 1 91 ? 15.234 -0.550 -28.074 1.00 77.06 91 VAL A N 1
ATOM 717 C CA . VAL A 1 91 ? 16.279 -1.215 -27.270 1.00 77.06 91 VAL A CA 1
ATOM 718 C C . VAL A 1 91 ? 16.124 -2.736 -27.268 1.00 77.06 91 VAL A C 1
ATOM 720 O O . VAL A 1 91 ? 17.125 -3.451 -27.261 1.00 77.06 91 VAL A O 1
ATOM 723 N N . PHE A 1 92 ? 14.893 -3.233 -27.248 1.00 83.38 92 PHE A N 1
ATOM 724 C CA . PHE A 1 92 ? 14.574 -4.653 -27.256 1.00 83.38 92 PHE A CA 1
ATOM 725 C C . PHE A 1 92 ? 14.392 -5.155 -28.682 1.00 83.38 92 PHE A C 1
ATOM 727 O O . PHE A 1 92 ? 14.120 -4.390 -29.608 1.00 83.38 92 PHE A O 1
ATOM 734 N N . ASP A 1 93 ? 14.544 -6.464 -28.862 1.00 83.06 93 ASP A N 1
ATOM 735 C CA . ASP A 1 93 ? 14.104 -7.078 -30.101 1.00 83.06 93 ASP A CA 1
ATOM 736 C C . ASP A 1 93 ? 12.569 -7.112 -30.170 1.00 83.06 93 ASP A C 1
ATOM 738 O O . ASP A 1 93 ? 11.846 -6.986 -29.176 1.00 83.06 93 ASP A O 1
ATOM 742 N N . LYS A 1 94 ? 12.061 -7.276 -31.391 1.00 82.38 94 LYS A N 1
ATOM 743 C CA . LYS A 1 94 ? 10.622 -7.273 -31.647 1.00 82.38 94 LYS A CA 1
ATOM 744 C C . LYS A 1 94 ? 9.892 -8.373 -30.866 1.00 82.38 94 LYS A C 1
ATOM 746 O O . LYS A 1 94 ? 8.767 -8.152 -30.433 1.00 82.38 94 LYS A O 1
ATOM 751 N N . ALA A 1 95 ? 10.526 -9.531 -30.677 1.00 86.12 95 ALA A N 1
ATOM 752 C CA . ALA A 1 95 ? 9.918 -10.667 -29.993 1.00 86.12 95 ALA A CA 1
ATOM 753 C C . ALA A 1 95 ? 9.689 -10.372 -28.503 1.00 86.12 95 ALA A C 1
ATOM 755 O O . ALA A 1 95 ? 8.600 -10.624 -27.986 1.00 86.12 95 ALA A O 1
ATOM 756 N N . ASP A 1 96 ? 10.676 -9.790 -27.821 1.00 84.44 96 ASP A N 1
ATOM 757 C CA . ASP A 1 96 ? 10.549 -9.387 -26.425 1.00 84.44 96 ASP A CA 1
ATOM 758 C C . ASP A 1 96 ? 9.585 -8.202 -26.265 1.00 84.44 96 ASP A C 1
ATOM 760 O O . ASP A 1 96 ? 8.756 -8.223 -25.351 1.00 84.44 96 ASP A O 1
ATOM 764 N N . SER A 1 97 ? 9.613 -7.215 -27.170 1.00 79.44 97 SER A N 1
ATOM 765 C CA . SER A 1 97 ? 8.633 -6.115 -27.185 1.00 79.44 97 SER A CA 1
ATOM 766 C C . SER A 1 97 ? 7.192 -6.614 -27.344 1.00 79.44 97 SER A C 1
ATOM 768 O O . SER A 1 97 ? 6.310 -6.202 -26.581 1.00 79.44 97 SER A O 1
ATOM 770 N N . ASP A 1 98 ? 6.945 -7.528 -28.287 1.00 87.19 98 ASP A N 1
ATOM 771 C CA . ASP A 1 98 ? 5.621 -8.115 -28.517 1.00 87.19 98 ASP A CA 1
ATOM 772 C C . ASP A 1 98 ? 5.166 -8.933 -27.294 1.00 87.19 98 ASP A C 1
ATOM 774 O O . ASP A 1 98 ? 4.053 -8.732 -26.804 1.00 87.19 98 ASP A O 1
ATOM 778 N N . ALA A 1 99 ? 6.049 -9.744 -26.699 1.00 87.50 99 ALA A N 1
ATOM 779 C CA . ALA A 1 99 ? 5.744 -10.506 -25.485 1.00 87.50 99 ALA A CA 1
ATOM 780 C C . ALA A 1 99 ? 5.397 -9.601 -24.284 1.00 87.50 99 ALA A C 1
ATOM 782 O O . ALA A 1 99 ? 4.440 -9.855 -23.548 1.00 87.50 99 ALA A O 1
ATOM 783 N N . ILE A 1 100 ? 6.143 -8.510 -24.078 1.00 84.31 100 ILE A N 1
ATOM 784 C CA . ILE A 1 100 ? 5.866 -7.533 -23.012 1.00 84.31 100 ILE A CA 1
ATOM 785 C C . ILE A 1 100 ? 4.519 -6.838 -23.256 1.00 84.31 100 ILE A C 1
ATOM 787 O O . ILE A 1 100 ? 3.742 -6.628 -22.316 1.00 84.31 100 ILE A O 1
ATOM 791 N N . LYS A 1 101 ? 4.219 -6.494 -24.512 1.00 85.44 101 LYS A N 1
ATOM 792 C CA . LYS A 1 101 ? 2.958 -5.861 -24.908 1.00 85.44 101 LYS A CA 1
ATOM 793 C C . LYS A 1 101 ? 1.764 -6.786 -24.684 1.00 85.44 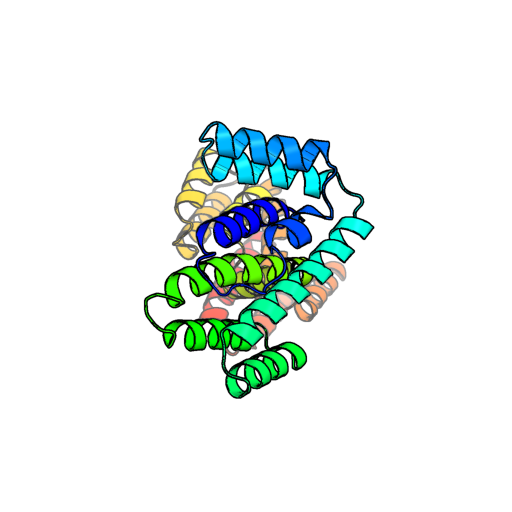101 LYS A C 1
ATOM 795 O O . LYS A 1 101 ? 0.761 -6.323 -24.139 1.00 85.44 101 LYS A O 1
ATOM 800 N N . GLU A 1 102 ? 1.873 -8.065 -25.029 1.00 87.06 102 GLU A N 1
ATOM 801 C CA . GLU A 1 102 ? 0.839 -9.074 -24.777 1.00 87.06 102 GLU A CA 1
ATOM 802 C C . GLU A 1 102 ? 0.561 -9.240 -23.280 1.00 87.06 102 GLU A C 1
ATOM 804 O O . GLU A 1 102 ? -0.593 -9.169 -22.855 1.00 87.06 102 GLU A O 1
ATOM 809 N N . LEU A 1 103 ? 1.608 -9.360 -22.454 1.00 84.44 103 LEU A N 1
ATOM 810 C CA . LEU A 1 103 ? 1.466 -9.425 -20.994 1.00 84.44 103 LEU A CA 1
ATOM 811 C C . LEU A 1 103 ? 0.766 -8.176 -20.440 1.00 84.44 103 LEU A C 1
ATOM 813 O O . LEU A 1 103 ? -0.120 -8.273 -19.586 1.00 84.44 103 LEU A O 1
ATOM 817 N N . TYR A 1 104 ? 1.118 -6.993 -20.949 1.00 80.19 104 TYR A N 1
ATOM 818 C CA . TYR A 1 104 ? 0.486 -5.742 -20.538 1.00 80.19 104 TYR A CA 1
ATOM 819 C C . TYR A 1 104 ? -0.991 -5.665 -20.957 1.00 80.19 104 TYR A C 1
ATOM 821 O O . TYR A 1 104 ? -1.837 -5.277 -20.147 1.00 80.19 104 TYR A O 1
ATOM 829 N N . GLN A 1 105 ? -1.318 -6.059 -22.191 1.00 80.75 105 GLN A N 1
ATOM 830 C CA . GLN A 1 105 ? -2.690 -6.094 -22.715 1.00 80.75 105 GLN A CA 1
ATOM 831 C C . GLN A 1 105 ? -3.562 -7.130 -21.995 1.00 80.75 105 GLN A C 1
ATOM 833 O O . GLN A 1 105 ? -4.731 -6.861 -21.726 1.00 80.75 105 GLN A O 1
ATOM 838 N N . ALA A 1 106 ? -2.980 -8.260 -21.591 1.00 81.62 106 ALA A N 1
ATOM 839 C CA . ALA A 1 106 ? -3.624 -9.279 -20.764 1.00 81.62 106 ALA A CA 1
ATOM 840 C C . ALA A 1 106 ? -3.808 -8.853 -19.292 1.00 81.62 106 ALA A C 1
ATOM 842 O O . ALA A 1 106 ? -4.325 -9.618 -18.479 1.00 81.62 106 ALA A O 1
ATOM 843 N N . GLY A 1 107 ? -3.366 -7.649 -18.908 1.00 79.38 107 GLY A N 1
ATOM 844 C CA . GLY A 1 107 ? -3.458 -7.144 -17.536 1.00 79.38 107 GLY A CA 1
ATOM 845 C C . GLY A 1 107 ? -2.436 -7.750 -16.566 1.00 79.38 107 GLY A C 1
ATOM 846 O O . GLY A 1 107 ? -2.460 -7.423 -15.377 1.00 79.38 107 GLY A O 1
ATOM 847 N N . LYS A 1 108 ? -1.499 -8.568 -17.055 1.00 79.50 108 LYS A N 1
ATOM 848 C CA . LYS A 1 108 ? -0.439 -9.239 -16.290 1.00 79.50 108 LYS A CA 1
ATOM 849 C C . LYS A 1 108 ? 0.752 -8.304 -16.048 1.00 79.50 108 LYS A C 1
ATOM 851 O O . LYS A 1 108 ? 1.871 -8.534 -16.497 1.00 79.50 108 LYS A O 1
ATOM 856 N N . LYS A 1 109 ? 0.502 -7.200 -15.341 1.00 77.56 109 LYS A N 1
ATOM 857 C CA . LYS A 1 109 ? 1.464 -6.091 -15.175 1.00 77.56 109 LYS A CA 1
ATOM 858 C C . LYS A 1 109 ? 2.755 -6.488 -14.453 1.00 77.56 109 LYS A C 1
ATOM 860 O O . LYS A 1 109 ? 3.816 -5.987 -14.813 1.00 77.56 109 LYS A O 1
ATOM 865 N N . ASP A 1 110 ? 2.668 -7.381 -13.468 1.00 77.00 110 ASP A N 1
ATOM 866 C CA . ASP A 1 110 ? 3.840 -7.866 -12.729 1.00 77.00 110 ASP A CA 1
ATOM 867 C C . ASP A 1 110 ? 4.709 -8.789 -13.600 1.00 77.00 110 ASP A C 1
ATOM 869 O O . ASP A 1 110 ? 5.932 -8.669 -13.585 1.00 77.00 110 ASP A O 1
ATOM 873 N N . GLU A 1 111 ? 4.086 -9.638 -14.427 1.00 80.62 111 GLU A N 1
ATOM 874 C CA . GLU A 1 111 ? 4.787 -10.479 -15.410 1.00 80.62 111 GLU A CA 1
ATOM 875 C C . GLU A 1 111 ? 5.447 -9.613 -16.494 1.00 80.62 111 GLU A C 1
ATOM 877 O O . GLU A 1 111 ? 6.616 -9.814 -16.811 1.00 80.62 111 GLU A O 1
ATOM 882 N N . ALA A 1 112 ? 4.752 -8.585 -17.001 1.00 83.56 112 ALA A N 1
ATOM 883 C CA . ALA A 1 112 ? 5.322 -7.628 -17.952 1.00 83.56 112 ALA A CA 1
ATOM 884 C C . ALA A 1 112 ? 6.538 -6.888 -17.359 1.00 83.56 112 ALA A C 1
ATOM 886 O O . ALA A 1 112 ? 7.565 -6.746 -18.017 1.00 83.56 112 ALA A O 1
ATOM 887 N N . LYS A 1 113 ? 6.459 -6.458 -16.091 1.00 81.50 113 LYS A N 1
ATOM 888 C CA . LYS A 1 113 ? 7.564 -5.803 -15.366 1.00 81.50 113 LYS A CA 1
ATOM 889 C C . LYS A 1 113 ? 8.763 -6.735 -15.160 1.00 81.50 113 LYS A C 1
ATOM 891 O O . LYS A 1 113 ? 9.909 -6.304 -15.321 1.00 81.50 113 LYS A O 1
ATOM 896 N N . ALA A 1 114 ? 8.511 -7.997 -14.814 1.00 83.50 114 ALA A N 1
ATOM 897 C CA . ALA A 1 114 ? 9.555 -9.006 -14.672 1.00 83.50 114 ALA A CA 1
ATOM 898 C C . ALA A 1 114 ? 10.252 -9.263 -16.015 1.00 83.50 114 ALA A C 1
ATOM 900 O O . ALA A 1 114 ? 11.478 -9.211 -16.079 1.00 83.50 114 ALA A O 1
ATOM 901 N N . LYS A 1 115 ? 9.475 -9.415 -17.093 1.00 84.25 115 LYS A N 1
ATOM 902 C CA . LYS A 1 115 ? 9.986 -9.621 -18.451 1.00 84.25 115 LYS A CA 1
ATOM 903 C C . LYS A 1 115 ? 10.837 -8.442 -18.939 1.00 84.25 115 LYS A C 1
ATOM 905 O O . LYS A 1 115 ? 11.923 -8.666 -19.455 1.00 84.25 115 LYS A O 1
ATOM 910 N N . VAL A 1 116 ? 10.418 -7.197 -18.688 1.00 82.19 116 VAL A N 1
ATOM 911 C CA . VAL A 1 116 ? 11.232 -5.998 -18.983 1.00 82.19 116 VAL A CA 1
ATOM 912 C C . VAL A 1 116 ? 12.575 -6.039 -18.238 1.00 82.19 116 VAL A C 1
ATOM 914 O O . VAL A 1 116 ? 13.614 -5.794 -18.843 1.00 82.19 116 VAL A O 1
ATOM 917 N N . THR A 1 117 ? 12.577 -6.373 -16.942 1.00 81.69 117 THR A N 1
ATOM 918 C CA . THR A 1 117 ? 13.818 -6.495 -16.143 1.00 81.69 117 THR A CA 1
ATOM 919 C C . THR A 1 117 ? 14.741 -7.580 -16.696 1.00 81.69 117 THR A C 1
ATOM 921 O O . THR A 1 117 ? 15.948 -7.381 -16.807 1.00 81.69 117 THR A O 1
ATOM 924 N N . GLU A 1 118 ? 14.170 -8.729 -17.050 1.00 83.31 118 GLU A N 1
ATOM 925 C CA . GLU A 1 118 ? 14.904 -9.862 -17.604 1.00 83.31 118 GLU A CA 1
ATOM 926 C C . GLU A 1 118 ? 15.547 -9.508 -18.951 1.00 83.31 118 GLU A C 1
ATOM 928 O O . GLU A 1 118 ? 16.737 -9.756 -19.142 1.00 83.31 118 GLU A O 1
ATOM 933 N N . THR A 1 119 ? 14.790 -8.890 -19.862 1.00 81.38 119 THR A N 1
ATOM 934 C CA . THR A 1 119 ? 15.297 -8.462 -21.172 1.00 81.38 119 THR A CA 1
ATOM 935 C C . THR A 1 119 ? 16.393 -7.404 -21.021 1.00 81.38 119 THR A C 1
ATOM 937 O O . THR A 1 119 ? 17.429 -7.515 -21.671 1.00 81.38 119 THR A O 1
ATOM 940 N N . ILE A 1 120 ? 16.251 -6.444 -20.097 1.00 75.88 120 ILE A N 1
ATOM 941 C CA . ILE A 1 120 ? 17.317 -5.473 -19.783 1.00 75.88 120 ILE A CA 1
ATOM 942 C C . ILE A 1 120 ? 18.575 -6.168 -19.261 1.00 75.88 120 ILE A C 1
ATOM 944 O O . ILE A 1 120 ? 19.688 -5.797 -19.632 1.00 75.88 120 ILE A O 1
ATOM 948 N N . GLY A 1 121 ? 18.410 -7.204 -18.437 1.00 79.25 121 GLY A N 1
ATOM 949 C CA . GLY A 1 121 ? 19.513 -7.990 -17.894 1.00 79.25 121 GLY A CA 1
ATOM 950 C C . GLY A 1 121 ? 20.397 -8.645 -18.960 1.00 79.25 121 GLY A C 1
ATOM 951 O O . GLY A 1 121 ? 21.575 -8.873 -18.679 1.00 79.25 121 GLY A O 1
ATOM 952 N N . LYS A 1 122 ? 19.843 -8.897 -20.156 1.00 82.69 122 LYS A N 1
ATOM 953 C CA . LYS A 1 122 ? 20.508 -9.503 -21.322 1.00 82.69 122 LYS A CA 1
ATOM 954 C C . LYS A 1 122 ? 21.142 -8.480 -22.273 1.00 82.69 122 LYS A C 1
ATOM 956 O O . LYS A 1 122 ? 21.810 -8.880 -23.224 1.00 82.69 122 LYS A O 1
ATOM 961 N N . LEU A 1 123 ? 20.926 -7.181 -22.054 1.00 74.62 123 LEU A N 1
ATOM 962 C CA . LEU A 1 123 ? 21.513 -6.132 -22.887 1.00 74.62 123 LEU A CA 1
ATOM 963 C C . LEU A 1 123 ? 23.021 -6.010 -22.657 1.00 74.62 123 LEU A C 1
ATOM 965 O O . LEU A 1 123 ? 23.534 -6.327 -21.586 1.00 74.62 123 LEU A O 1
ATOM 969 N N . ALA A 1 124 ? 23.716 -5.474 -23.661 1.00 75.00 124 ALA A N 1
ATOM 970 C CA . ALA A 1 124 ? 25.138 -5.163 -23.572 1.00 75.00 124 ALA A CA 1
ATOM 971 C C . ALA A 1 124 ? 25.441 -4.167 -22.436 1.00 75.00 124 ALA A C 1
ATOM 973 O O . ALA A 1 124 ? 24.652 -3.254 -22.173 1.00 75.00 124 ALA A O 1
ATOM 974 N N . ASP A 1 125 ? 26.615 -4.294 -21.812 1.00 71.25 125 ASP A N 1
ATOM 975 C CA . ASP A 1 125 ? 27.020 -3.530 -20.619 1.00 71.25 125 ASP A CA 1
ATOM 976 C C . ASP A 1 125 ? 27.017 -2.004 -20.808 1.00 71.25 125 ASP A C 1
ATOM 978 O O . ASP A 1 125 ? 26.873 -1.251 -19.849 1.00 71.25 125 ASP A O 1
ATOM 982 N N . ASN A 1 126 ? 27.137 -1.522 -22.046 1.00 65.75 126 ASN A N 1
ATOM 983 C CA . ASN A 1 126 ? 27.067 -0.098 -22.376 1.00 65.75 126 ASN A CA 1
ATOM 984 C C . ASN A 1 126 ? 25.627 0.434 -22.515 1.00 65.75 126 ASN A C 1
ATOM 986 O O . ASN A 1 126 ? 25.420 1.643 -22.443 1.00 65.75 126 ASN A O 1
ATOM 990 N N . ILE A 1 127 ? 24.642 -0.443 -22.729 1.00 63.56 127 ILE A N 1
ATOM 991 C CA . ILE A 1 127 ? 23.226 -0.091 -22.935 1.00 63.56 127 ILE A CA 1
ATOM 992 C C . ILE A 1 127 ? 22.415 -0.383 -21.668 1.00 63.56 127 ILE A C 1
ATOM 994 O O . ILE A 1 127 ? 21.573 0.419 -21.264 1.00 63.56 127 ILE A O 1
ATOM 998 N N . LYS A 1 128 ? 22.715 -1.497 -20.998 1.00 71.00 128 LYS A N 1
ATOM 999 C CA . LYS A 1 128 ? 22.067 -1.967 -19.772 1.00 71.00 128 LYS A CA 1
ATOM 1000 C C . LYS A 1 128 ? 21.897 -0.899 -18.678 1.00 71.00 128 LYS A C 1
ATOM 1002 O O . LYS A 1 128 ? 20.757 -0.683 -18.277 1.00 71.00 128 LYS A O 1
ATOM 1007 N N . PRO A 1 129 ? 22.930 -0.156 -18.228 1.00 60.44 129 PRO A N 1
ATOM 1008 C CA . PRO A 1 129 ? 22.769 0.820 -17.145 1.00 60.44 129 PRO A CA 1
ATOM 1009 C C . PRO A 1 129 ? 21.877 2.007 -17.535 1.00 60.44 129 PRO A C 1
ATOM 1011 O O . PRO A 1 129 ? 21.274 2.647 -16.673 1.00 60.44 129 PRO A O 1
ATOM 1014 N N . VAL A 1 130 ? 21.781 2.323 -18.830 1.00 59.53 130 VAL A N 1
ATOM 1015 C CA . VAL A 1 130 ? 20.853 3.340 -19.338 1.00 59.53 130 VAL A CA 1
ATOM 1016 C C . VAL A 1 130 ? 19.434 2.782 -19.342 1.00 59.53 130 VAL A C 1
ATOM 1018 O O . VAL A 1 130 ? 18.519 3.428 -18.833 1.00 59.53 130 VAL A O 1
ATOM 1021 N N . ALA A 1 131 ? 19.259 1.560 -19.844 1.00 66.56 131 ALA A N 1
ATOM 1022 C CA . ALA A 1 131 ? 17.969 0.891 -19.897 1.00 66.56 131 ALA A CA 1
ATOM 1023 C C . ALA A 1 131 ? 17.384 0.641 -18.494 1.00 66.56 131 ALA A C 1
ATOM 1025 O O . ALA A 1 131 ? 16.202 0.893 -18.292 1.00 66.56 131 ALA A O 1
ATOM 1026 N N . GLU A 1 132 ? 18.197 0.257 -17.503 1.00 66.94 132 GLU A N 1
ATOM 1027 C CA . GLU A 1 132 ? 17.793 0.116 -16.092 1.00 66.94 132 GLU A CA 1
ATOM 1028 C C . GLU A 1 132 ? 17.302 1.447 -15.500 1.00 66.94 132 GLU A C 1
ATOM 1030 O O . GLU A 1 132 ? 16.273 1.504 -14.818 1.00 66.94 132 GLU A O 1
ATOM 1035 N N . LYS A 1 133 ? 17.997 2.552 -15.801 1.00 61.12 133 LYS A N 1
ATOM 1036 C CA . LYS A 1 133 ? 17.574 3.893 -15.372 1.00 61.12 133 LYS A CA 1
ATOM 1037 C C . LYS A 1 133 ? 16.243 4.283 -16.011 1.00 61.12 133 LYS A C 1
ATOM 1039 O O . LYS A 1 133 ? 15.344 4.732 -15.301 1.00 61.12 133 LYS A O 1
ATOM 1044 N N . VAL A 1 134 ? 16.087 4.077 -17.321 1.00 64.75 134 VAL A N 1
ATOM 1045 C CA . VAL A 1 134 ? 14.832 4.364 -18.038 1.00 64.75 134 VAL A CA 1
ATOM 1046 C C . VAL A 1 134 ? 13.695 3.470 -17.539 1.00 64.75 134 VAL A C 1
ATOM 1048 O O . VAL A 1 134 ? 12.591 3.958 -17.305 1.00 64.75 134 VAL A O 1
ATOM 1051 N N . GLN A 1 135 ? 13.967 2.195 -17.258 1.00 71.69 135 GLN A N 1
ATOM 1052 C CA . GLN A 1 135 ? 13.015 1.264 -16.654 1.00 71.69 135 GLN A CA 1
ATOM 1053 C C . GLN A 1 135 ? 12.512 1.795 -15.313 1.00 71.69 135 GLN A C 1
ATOM 1055 O O . GLN A 1 135 ? 11.306 1.828 -15.071 1.00 71.69 135 GLN A O 1
ATOM 1060 N N . GLY A 1 136 ? 13.426 2.254 -14.455 1.00 64.88 136 GLY A N 1
ATOM 1061 C CA . GLY A 1 136 ? 13.100 2.840 -13.159 1.00 64.88 136 GLY A CA 1
ATOM 1062 C C . GLY A 1 136 ? 12.170 4.052 -13.257 1.00 64.88 136 GLY A C 1
ATOM 1063 O O . GLY A 1 136 ? 11.308 4.219 -12.393 1.00 64.88 136 GLY A O 1
ATOM 1064 N N . VAL A 1 137 ? 12.301 4.868 -14.309 1.00 64.06 137 VAL A N 1
ATOM 1065 C CA . VAL A 1 137 ? 11.378 5.982 -14.587 1.00 64.06 137 VAL A CA 1
ATOM 1066 C C . VAL A 1 137 ? 10.044 5.449 -15.107 1.00 64.06 137 VAL A C 1
ATOM 1068 O O . VAL A 1 137 ? 8.996 5.735 -14.531 1.00 64.06 137 VAL A O 1
ATOM 1071 N N . CYS A 1 138 ? 10.070 4.634 -16.159 1.00 71.75 138 CYS A N 1
ATOM 1072 C CA . CYS A 1 138 ? 8.873 4.140 -16.827 1.00 71.75 138 CYS A CA 1
ATOM 1073 C C . CYS A 1 138 ? 7.966 3.350 -15.884 1.00 71.75 138 CYS A C 1
ATOM 1075 O O . CYS A 1 138 ? 6.763 3.597 -15.847 1.00 71.75 138 CYS A O 1
ATOM 1077 N N . MET A 1 139 ? 8.521 2.465 -15.051 1.00 70.50 139 MET A N 1
ATOM 1078 C CA . MET A 1 139 ? 7.741 1.689 -14.081 1.00 70.50 139 MET A CA 1
ATOM 1079 C C . MET A 1 139 ? 6.903 2.582 -13.167 1.00 70.50 139 MET A C 1
ATOM 1081 O O . MET A 1 139 ? 5.748 2.269 -12.895 1.00 70.50 139 MET A O 1
ATOM 1085 N N . LYS A 1 140 ? 7.433 3.735 -12.767 1.00 63.34 140 LYS A N 1
ATOM 1086 C CA . LYS A 1 140 ? 6.745 4.651 -11.858 1.00 63.34 140 LYS A CA 1
ATOM 1087 C C . LYS A 1 140 ? 5.648 5.459 -12.576 1.00 63.34 140 LYS A C 1
ATOM 1089 O O . LYS A 1 140 ? 4.553 5.598 -12.035 1.00 63.34 140 LYS A O 1
ATOM 1094 N N . ILE A 1 141 ? 5.855 5.814 -13.851 1.00 70.69 141 ILE A N 1
ATOM 1095 C CA . ILE A 1 141 ? 4.815 6.374 -14.745 1.00 70.69 141 ILE A CA 1
ATOM 1096 C C . ILE A 1 141 ? 3.653 5.376 -14.942 1.00 70.69 141 ILE A C 1
ATOM 1098 O O . ILE A 1 141 ? 2.472 5.742 -14.927 1.00 70.69 141 ILE A O 1
ATOM 1102 N N . TYR A 1 142 ? 3.964 4.087 -15.107 1.00 69.50 142 TYR A N 1
ATOM 1103 C CA . TYR A 1 142 ? 2.959 3.029 -15.257 1.00 69.50 142 TYR A CA 1
ATOM 1104 C C . TYR A 1 142 ? 2.220 2.708 -13.944 1.00 69.50 142 TYR A C 1
ATOM 1106 O O . TYR A 1 142 ? 1.011 2.449 -13.965 1.00 69.50 142 TYR A O 1
ATOM 1114 N N . GLU A 1 143 ? 2.905 2.764 -12.799 1.00 63.53 143 GLU A N 1
ATOM 1115 C CA . GLU A 1 143 ? 2.331 2.537 -11.464 1.00 63.53 143 GLU A CA 1
ATOM 1116 C C . GLU A 1 143 ? 1.304 3.619 -11.075 1.00 63.53 143 GLU A C 1
ATOM 1118 O O . GLU A 1 143 ? 0.336 3.343 -10.356 1.00 63.53 143 GLU A O 1
ATOM 1123 N N . GLU A 1 144 ? 1.408 4.825 -11.636 1.00 52.28 144 GLU A N 1
ATOM 1124 C CA . GLU A 1 144 ? 0.515 5.936 -11.306 1.00 52.28 144 GLU A CA 1
ATOM 1125 C C . GLU A 1 144 ? -0.887 5.853 -11.885 1.00 52.28 144 GLU A C 1
ATOM 1127 O O . GLU A 1 144 ? -1.858 6.228 -11.217 1.00 52.28 144 GLU A O 1
ATOM 1132 N N . ALA A 1 145 ? -1.018 5.258 -13.069 1.00 46.09 145 ALA A N 1
ATOM 1133 C CA . ALA A 1 145 ? -2.313 4.867 -13.618 1.00 46.09 145 ALA A CA 1
ATOM 1134 C C . ALA A 1 145 ? -2.953 3.704 -12.836 1.00 46.09 145 ALA A C 1
ATOM 1136 O O . ALA A 1 145 ? -4.145 3.428 -12.976 1.00 46.09 145 ALA A O 1
ATOM 1137 N N . GLY A 1 146 ? -2.171 3.031 -11.985 1.00 42.22 146 GLY A N 1
ATOM 1138 C CA . GLY A 1 146 ? -2.575 1.919 -11.133 1.00 42.22 146 GLY A CA 1
ATOM 1139 C C . GLY A 1 146 ? -2.857 2.286 -9.674 1.00 42.22 146 GLY A C 1
ATOM 1140 O O . GLY A 1 146 ? -3.215 1.398 -8.902 1.00 42.22 146 GLY A O 1
ATOM 1141 N N . HIS A 1 147 ? -2.764 3.552 -9.248 1.00 43.53 147 HIS A N 1
ATOM 1142 C CA . HIS A 1 147 ? -2.916 3.909 -7.824 1.00 43.53 147 HIS A CA 1
ATOM 1143 C C . HIS A 1 147 ? -4.323 3.717 -7.231 1.00 43.53 147 HIS A C 1
ATOM 1145 O O . HIS A 1 147 ? -4.477 3.789 -6.010 1.00 43.53 147 HIS A O 1
ATOM 1151 N N . LYS A 1 148 ? -5.344 3.405 -8.038 1.00 43.09 148 LYS A N 1
ATOM 1152 C CA . LYS A 1 148 ? -6.610 2.867 -7.504 1.00 43.09 148 LYS A CA 1
ATOM 1153 C C . LYS A 1 148 ? -6.491 1.382 -7.114 1.00 43.09 148 LYS A C 1
ATOM 1155 O O . LYS A 1 148 ? -7.175 0.941 -6.196 1.00 43.09 148 LYS A O 1
ATOM 1160 N N . HIS A 1 149 ? -5.581 0.631 -7.741 1.00 40.53 149 HIS A N 1
ATOM 1161 C CA . HIS A 1 149 ? -5.356 -0.796 -7.497 1.00 40.53 149 HIS A CA 1
ATOM 1162 C C . HIS A 1 149 ? -4.190 -1.099 -6.543 1.00 40.53 149 HIS A C 1
ATOM 1164 O O . HIS A 1 149 ? -4.277 -2.070 -5.803 1.00 40.53 149 HIS A O 1
ATOM 1170 N N . ALA A 1 150 ? -3.145 -0.266 -6.457 1.00 39.66 150 ALA A N 1
ATOM 1171 C CA . ALA A 1 150 ? -2.049 -0.465 -5.494 1.00 39.66 150 ALA A CA 1
ATOM 1172 C C . ALA A 1 150 ? -2.501 -0.271 -4.032 1.00 39.66 150 ALA A C 1
ATOM 1174 O O . ALA A 1 150 ? -2.117 -1.050 -3.164 1.00 39.66 150 ALA A O 1
ATOM 1175 N N . LYS A 1 151 ? -3.426 0.669 -3.764 1.00 35.09 151 LYS A N 1
ATOM 1176 C CA . LYS A 1 151 ? -4.135 0.718 -2.471 1.00 35.09 151 LYS A CA 1
ATOM 1177 C C . LYS A 1 151 ? -4.945 -0.554 -2.221 1.00 35.09 151 LYS A C 1
ATOM 1179 O O . LYS A 1 151 ? -5.041 -0.973 -1.080 1.00 35.09 151 LYS A O 1
ATOM 1184 N N . ARG A 1 152 ? -5.480 -1.195 -3.267 1.00 42.28 152 ARG A N 1
ATOM 1185 C CA . ARG A 1 152 ? -6.189 -2.480 -3.170 1.00 42.28 152 ARG A CA 1
ATOM 1186 C C . ARG A 1 152 ? -5.244 -3.659 -2.950 1.00 42.28 152 ARG A C 1
ATOM 1188 O O . ARG A 1 152 ? -5.587 -4.482 -2.126 1.00 42.28 152 ARG A O 1
ATOM 1195 N N . HIS A 1 153 ? -4.075 -3.740 -3.592 1.00 39.50 153 HIS A N 1
ATOM 1196 C CA . HIS A 1 153 ? -3.132 -4.860 -3.434 1.00 39.50 153 HIS A CA 1
ATOM 1197 C C . HIS A 1 153 ? -2.254 -4.752 -2.187 1.00 39.50 153 HIS A C 1
ATOM 1199 O O . HIS A 1 153 ? -2.006 -5.775 -1.560 1.00 39.50 153 HIS A O 1
ATOM 1205 N N . ILE A 1 154 ? -1.859 -3.546 -1.760 1.00 41.31 154 ILE A N 1
ATOM 1206 C CA . ILE A 1 154 ? -1.283 -3.336 -0.424 1.00 41.31 154 ILE A CA 1
ATOM 1207 C C . ILE A 1 154 ? -2.363 -3.598 0.621 1.00 41.31 154 ILE A C 1
ATOM 1209 O O . ILE A 1 154 ? -2.113 -4.374 1.529 1.00 41.31 154 ILE A O 1
ATOM 1213 N N . ALA A 1 155 ? -3.599 -3.114 0.446 1.00 37.41 155 ALA A N 1
ATOM 1214 C CA . ALA A 1 155 ? -4.691 -3.543 1.319 1.00 37.41 155 ALA A CA 1
ATOM 1215 C C . ALA A 1 155 ? -4.966 -5.051 1.232 1.00 37.41 155 ALA A C 1
ATOM 1217 O O . ALA A 1 155 ? -5.471 -5.585 2.202 1.00 37.41 155 ALA A O 1
ATOM 1218 N N . HIS A 1 156 ? -4.645 -5.751 0.137 1.00 37.66 156 HIS A N 1
ATOM 1219 C CA . HIS A 1 156 ? -4.853 -7.198 -0.011 1.00 37.66 156 HIS A CA 1
ATOM 1220 C C . HIS A 1 156 ? -3.687 -8.040 0.541 1.00 37.66 156 HIS A C 1
ATOM 1222 O O . HIS A 1 156 ? -3.923 -9.158 0.991 1.00 37.66 156 HIS A O 1
ATOM 1228 N N . ARG A 1 157 ? -2.447 -7.523 0.546 1.00 38.53 157 ARG A N 1
ATOM 1229 C CA . ARG A 1 157 ? -1.298 -8.116 1.262 1.00 38.53 157 ARG A CA 1
ATOM 1230 C C . ARG A 1 157 ? -1.353 -7.803 2.759 1.00 38.53 157 ARG A C 1
ATOM 1232 O O . ARG A 1 157 ? -1.234 -8.714 3.562 1.00 38.53 157 ARG A O 1
ATOM 1239 N N . VAL A 1 158 ? -1.679 -6.569 3.144 1.00 39.72 158 VAL A N 1
ATOM 1240 C CA . VAL A 1 158 ? -1.957 -6.180 4.543 1.00 39.72 158 VAL A CA 1
ATOM 1241 C C . VAL A 1 158 ? -3.211 -6.891 5.075 1.00 39.72 158 VAL A C 1
ATOM 1243 O O . VAL A 1 158 ? -3.262 -7.263 6.240 1.00 39.72 158 VAL A O 1
ATOM 1246 N N . ARG A 1 159 ? -4.207 -7.193 4.228 1.00 46.12 159 ARG A N 1
ATOM 1247 C CA . ARG A 1 159 ? -5.326 -8.081 4.605 1.00 46.12 159 ARG A CA 1
ATOM 1248 C C . ARG A 1 159 ? -4.952 -9.555 4.697 1.00 46.12 159 ARG A C 1
ATOM 1250 O O . ARG A 1 159 ? -5.768 -10.301 5.218 1.00 46.12 159 ARG A O 1
ATOM 1257 N N . ARG A 1 160 ? -3.792 -9.981 4.195 1.00 43.75 160 ARG A N 1
ATOM 1258 C CA . ARG A 1 160 ? -3.319 -11.362 4.353 1.00 43.75 160 ARG A CA 1
ATOM 1259 C C . ARG A 1 160 ? -2.494 -11.525 5.631 1.00 43.75 160 ARG A C 1
ATOM 1261 O O . ARG A 1 160 ? -2.660 -12.535 6.295 1.00 43.75 160 ARG A O 1
ATOM 1268 N N . ASP A 1 161 ? -1.746 -10.491 6.033 1.00 37.12 161 ASP A N 1
ATOM 1269 C CA . ASP A 1 161 ? -0.853 -10.550 7.205 1.00 37.12 161 ASP A CA 1
ATOM 1270 C C . ASP A 1 161 ? -1.167 -9.554 8.336 1.00 37.12 161 ASP A C 1
ATOM 1272 O O . ASP A 1 161 ? -0.332 -9.284 9.201 1.00 37.12 161 ASP A O 1
ATOM 1276 N N . GLY A 1 162 ? -2.410 -9.084 8.415 1.00 45.22 162 GLY A N 1
ATOM 1277 C CA . GLY A 1 162 ? -2.978 -8.449 9.603 1.00 45.22 162 GLY A CA 1
ATOM 1278 C C . GLY A 1 162 ? -2.838 -6.929 9.646 1.00 45.22 162 GLY A C 1
ATOM 1279 O O . GLY A 1 162 ? -1.840 -6.350 9.224 1.00 45.22 162 GLY A O 1
ATOM 1280 N N . VAL A 1 163 ? -3.864 -6.295 10.217 1.00 54.28 163 VAL A N 1
ATOM 1281 C CA . VAL A 1 163 ? -3.861 -4.880 10.611 1.00 54.28 163 VAL A CA 1
ATOM 1282 C C . VAL A 1 163 ? -2.565 -4.577 11.383 1.00 54.28 163 VAL A C 1
ATOM 1284 O O . VAL A 1 163 ? -2.145 -5.398 12.207 1.00 54.28 163 VAL A O 1
ATOM 1287 N N . SER A 1 164 ? -1.899 -3.457 11.080 1.00 58.06 164 SER A N 1
ATOM 1288 C CA . SER A 1 164 ? -0.675 -3.063 11.789 1.00 58.06 164 SER A CA 1
ATOM 1289 C C . SER A 1 164 ? -0.966 -2.892 13.282 1.00 58.06 164 SER A C 1
ATOM 1291 O O . SER A 1 164 ? -2.039 -2.409 13.651 1.00 58.06 164 SER A O 1
ATOM 1293 N N . VAL A 1 165 ? -0.013 -3.272 14.141 1.00 61.09 165 VAL A N 1
ATOM 1294 C CA . VAL A 1 165 ? -0.100 -3.018 15.589 1.00 61.09 165 VAL A CA 1
ATOM 1295 C C . VAL A 1 165 ? -0.236 -1.514 15.848 1.00 61.09 165 VAL A C 1
ATOM 1297 O O . VAL A 1 165 ? -1.013 -1.126 16.715 1.00 61.09 165 VAL A O 1
ATOM 1300 N N . ASP A 1 166 ? 0.409 -0.676 15.030 1.00 62.31 166 ASP A N 1
ATOM 1301 C CA . ASP A 1 166 ? 0.311 0.785 15.116 1.00 62.31 166 ASP A CA 1
ATOM 1302 C C . ASP A 1 166 ? -1.108 1.296 14.822 1.00 62.31 166 ASP A C 1
ATOM 1304 O O . ASP A 1 166 ? -1.674 2.036 15.627 1.00 62.31 166 ASP A O 1
ATOM 1308 N N . ASP A 1 167 ? -1.721 0.830 13.726 1.00 67.44 167 ASP A N 1
ATOM 1309 C CA . ASP A 1 167 ? -3.082 1.220 13.325 1.00 67.44 167 ASP A CA 1
ATOM 1310 C C . ASP A 1 167 ? -4.128 0.780 14.364 1.00 67.44 167 ASP A C 1
ATOM 1312 O O . ASP A 1 167 ? -5.127 1.463 14.610 1.00 67.44 167 ASP A O 1
ATOM 1316 N N . LEU A 1 168 ? -3.923 -0.395 14.970 1.00 65.44 168 LEU A N 1
ATOM 1317 C CA . LEU A 1 168 ? -4.788 -0.908 16.031 1.00 65.44 168 LEU A CA 1
ATOM 1318 C C . LEU A 1 168 ? -4.610 -0.125 17.328 1.00 65.44 168 LEU A C 1
ATOM 1320 O O . LEU A 1 168 ? -5.604 0.161 17.996 1.00 65.44 168 LEU A O 1
ATOM 1324 N N . ALA A 1 169 ? -3.370 0.220 17.672 1.00 71.00 169 ALA A N 1
ATOM 1325 C CA . ALA A 1 169 ? -3.048 0.961 18.879 1.00 71.00 169 ALA A CA 1
ATOM 1326 C C . ALA A 1 169 ? -3.678 2.357 18.864 1.00 71.00 169 ALA A C 1
ATOM 1328 O O . ALA A 1 169 ? -4.346 2.742 19.821 1.00 71.00 169 ALA A O 1
ATOM 1329 N N . GLU A 1 170 ? -3.558 3.078 17.750 1.00 74.94 170 GLU A N 1
ATOM 1330 C CA . GLU A 1 170 ? -4.114 4.429 17.609 1.00 74.94 170 GLU A CA 1
ATOM 1331 C C . GLU A 1 170 ? -5.644 4.460 17.677 1.00 74.94 170 GLU A C 1
ATOM 1333 O O . GLU A 1 170 ? -6.234 5.440 18.141 1.00 74.94 170 GLU A O 1
ATOM 1338 N N . LYS A 1 171 ? -6.296 3.378 17.240 1.00 75.88 171 LYS A N 1
ATOM 1339 C CA . LYS A 1 171 ? -7.754 3.315 17.144 1.00 75.88 171 LYS A CA 1
ATOM 1340 C C . LYS A 1 171 ? -8.441 2.675 18.351 1.00 75.88 171 LYS A C 1
ATOM 1342 O O . LYS A 1 171 ? -9.556 3.074 18.675 1.00 75.88 171 LYS A O 1
ATOM 1347 N N . TYR A 1 172 ? -7.833 1.662 18.968 1.00 77.88 172 TYR A N 1
ATOM 1348 C CA . TYR A 1 172 ? -8.508 0.808 19.955 1.00 77.88 172 TYR A CA 1
ATOM 1349 C C . TYR A 1 172 ? -7.830 0.760 21.333 1.00 77.88 172 TYR A C 1
ATOM 1351 O O . TYR A 1 172 ? -8.381 0.132 22.238 1.00 77.88 172 TYR A O 1
ATOM 1359 N N . LEU A 1 173 ? -6.660 1.389 21.507 1.00 82.06 173 LEU A N 1
ATOM 1360 C CA . LEU A 1 173 ? -5.904 1.393 22.770 1.00 82.06 173 LEU A CA 1
ATOM 1361 C C . LEU A 1 173 ? -5.819 2.787 23.416 1.00 82.06 173 LEU A C 1
ATOM 1363 O O . LEU A 1 173 ? -4.930 3.041 24.221 1.00 82.06 173 LEU A O 1
ATOM 1367 N N . GLN A 1 174 ? -6.755 3.690 23.112 1.00 84.12 174 GLN A N 1
ATOM 1368 C CA . GLN A 1 174 ? -6.764 5.057 23.663 1.00 84.12 174 GLN A CA 1
ATOM 1369 C C . GLN A 1 174 ? -7.096 5.092 25.166 1.00 84.12 174 GLN A C 1
ATOM 1371 O O . GLN A 1 174 ? -6.915 6.113 25.819 1.00 84.12 174 GLN A O 1
ATOM 1376 N N . TRP A 1 175 ? -7.595 3.983 25.716 1.00 83.75 175 TRP A N 1
ATOM 1377 C CA . TRP A 1 175 ? -7.852 3.795 27.147 1.00 83.75 175 TRP A CA 1
ATOM 1378 C C . TRP A 1 175 ? -6.595 3.383 27.944 1.00 83.75 175 TRP A C 1
ATOM 1380 O O . TRP A 1 175 ? -6.629 3.345 29.178 1.00 83.75 175 TRP A O 1
ATOM 1390 N N . MET A 1 176 ? -5.494 3.048 27.262 1.00 82.12 176 MET A N 1
ATOM 1391 C CA . MET A 1 176 ? -4.203 2.722 27.877 1.00 82.12 176 MET A CA 1
ATOM 1392 C C . MET A 1 176 ? -3.355 3.987 28.071 1.00 82.12 176 MET A C 1
ATOM 1394 O O . MET A 1 176 ? -3.609 5.017 27.446 1.00 82.12 176 MET A O 1
ATOM 1398 N N . THR A 1 177 ? -2.335 3.927 28.932 1.00 80.81 177 THR A N 1
ATOM 1399 C CA . THR A 1 177 ? -1.392 5.050 29.063 1.00 80.81 177 THR A CA 1
ATOM 1400 C C . THR A 1 177 ? -0.432 5.104 27.866 1.00 80.81 177 THR A C 1
ATOM 1402 O O . THR A 1 177 ? -0.183 4.068 27.238 1.00 80.81 177 THR A O 1
ATOM 1405 N N . PRO A 1 178 ? 0.141 6.276 27.533 1.00 77.81 178 PRO A N 1
ATOM 1406 C CA . PRO A 1 178 ? 1.100 6.402 26.435 1.00 77.81 178 PRO A CA 1
ATOM 1407 C C . PRO A 1 178 ? 2.286 5.435 26.546 1.00 77.81 178 PRO A C 1
ATOM 1409 O O . PRO A 1 178 ? 2.741 4.904 25.536 1.00 77.81 178 PRO A O 1
ATOM 1412 N N . GLU A 1 179 ? 2.744 5.153 27.767 1.00 76.81 179 GLU A N 1
ATOM 1413 C CA . GLU A 1 179 ? 3.838 4.219 28.048 1.00 76.81 179 GLU A CA 1
ATOM 1414 C C . GLU A 1 179 ? 3.438 2.781 27.704 1.00 76.81 179 GLU A C 1
ATOM 1416 O O . GLU A 1 179 ? 4.181 2.072 27.028 1.00 76.81 179 GLU A O 1
ATOM 1421 N N . GLN A 1 180 ? 2.226 2.371 28.094 1.00 77.75 180 GLN A N 1
ATOM 1422 C CA . GLN A 1 180 ? 1.684 1.056 27.751 1.00 77.75 180 GLN A CA 1
ATOM 1423 C C . GLN A 1 180 ? 1.505 0.913 26.235 1.00 77.75 180 GLN A C 1
ATOM 1425 O O . GLN A 1 180 ? 1.838 -0.120 25.661 1.00 77.75 180 GLN A O 1
ATOM 1430 N N . VAL A 1 181 ? 1.021 1.961 25.563 1.00 80.69 181 VAL A N 1
ATOM 1431 C CA . VAL A 1 181 ? 0.878 1.970 24.101 1.00 80.69 181 VAL A CA 1
ATOM 1432 C C . VAL A 1 181 ? 2.243 1.877 23.414 1.00 80.69 181 VAL A C 1
ATOM 1434 O O . VAL A 1 181 ? 2.379 1.133 22.443 1.00 80.69 181 VAL A O 1
ATOM 1437 N N . ALA A 1 182 ? 3.261 2.582 23.910 1.00 80.31 182 ALA A N 1
ATOM 1438 C CA . ALA A 1 182 ? 4.619 2.510 23.376 1.00 80.31 182 ALA A CA 1
ATOM 1439 C C . ALA A 1 182 ? 5.219 1.101 23.514 1.00 80.31 182 ALA A C 1
ATOM 1441 O O . ALA A 1 182 ? 5.832 0.599 22.571 1.00 80.31 182 ALA A O 1
ATOM 1442 N N . GLU A 1 183 ? 4.978 0.430 24.643 1.00 78.00 183 GLU A N 1
ATOM 1443 C CA . GLU A 1 183 ? 5.395 -0.956 24.868 1.00 78.00 183 GLU A CA 1
ATOM 1444 C C . GLU A 1 183 ? 4.721 -1.924 23.879 1.00 78.00 183 GLU A C 1
ATOM 1446 O O . GLU A 1 183 ? 5.387 -2.780 23.296 1.00 78.00 183 GLU A O 1
ATOM 1451 N N . ILE A 1 184 ? 3.420 -1.748 23.612 1.00 78.81 184 ILE A N 1
ATOM 1452 C CA . ILE A 1 184 ? 2.696 -2.526 22.594 1.00 78.81 184 ILE A CA 1
ATOM 1453 C C . ILE A 1 184 ? 3.244 -2.262 21.186 1.00 78.81 184 ILE A C 1
ATOM 1455 O O . ILE A 1 184 ? 3.454 -3.210 20.426 1.00 78.81 184 ILE A O 1
ATOM 1459 N N . LYS A 1 185 ? 3.518 -1.000 20.834 1.00 77.00 185 LYS A N 1
ATOM 1460 C CA . LYS A 1 185 ? 4.110 -0.630 19.535 1.00 77.00 185 LYS A CA 1
ATOM 1461 C C . LYS A 1 185 ? 5.523 -1.205 19.359 1.00 77.00 185 LYS A C 1
ATOM 1463 O O . LYS A 1 185 ? 5.887 -1.617 18.259 1.00 77.00 185 LYS A O 1
ATOM 1468 N N . GLY A 1 186 ? 6.294 -1.322 20.443 1.00 77.69 186 GLY A N 1
ATOM 1469 C CA . GLY A 1 186 ? 7.595 -2.000 20.455 1.00 77.69 186 GLY A CA 1
ATOM 1470 C C . GLY A 1 186 ? 7.524 -3.486 20.077 1.00 77.69 186 GLY A C 1
ATOM 1471 O O . GLY A 1 186 ? 8.487 -4.030 19.543 1.00 77.69 186 GLY A O 1
ATOM 1472 N N . LEU A 1 187 ? 6.366 -4.128 20.264 1.00 76.44 187 LEU A N 1
ATOM 1473 C CA . LEU A 1 187 ? 6.108 -5.537 19.944 1.00 76.44 187 LEU A CA 1
ATOM 1474 C C . LEU A 1 187 ? 5.512 -5.747 18.538 1.00 76.44 187 LEU A C 1
ATOM 1476 O O . LEU A 1 187 ? 4.854 -6.758 18.286 1.00 76.44 187 LEU A O 1
ATOM 1480 N N . LYS A 1 188 ? 5.741 -4.819 17.598 1.00 70.25 188 LYS A N 1
ATOM 1481 C CA . LYS A 1 188 ? 5.221 -4.876 16.214 1.00 70.25 188 LYS A CA 1
ATOM 1482 C C . LYS A 1 188 ? 5.481 -6.208 15.489 1.00 70.25 188 LYS A C 1
ATOM 1484 O O . LYS A 1 188 ? 4.625 -6.664 14.728 1.00 70.25 188 LYS A O 1
ATOM 1489 N N . ASP A 1 189 ? 6.617 -6.846 15.774 1.00 70.12 189 ASP A N 1
ATOM 1490 C CA . ASP A 1 189 ? 7.037 -8.118 15.173 1.00 70.12 189 ASP A CA 1
ATOM 1491 C C . ASP A 1 189 ? 6.525 -9.344 15.960 1.00 70.12 189 ASP A C 1
ATOM 1493 O O . ASP A 1 189 ? 6.484 -10.454 15.429 1.00 70.12 189 ASP A O 1
ATOM 1497 N N . ASN A 1 190 ? 6.040 -9.150 17.196 1.00 73.69 190 ASN A N 1
ATOM 1498 C CA . ASN A 1 190 ? 5.460 -10.190 18.049 1.00 73.69 190 ASN A CA 1
ATOM 1499 C C . ASN A 1 190 ? 3.990 -9.897 18.397 1.00 73.69 190 ASN A C 1
ATOM 1501 O O . ASN A 1 190 ? 3.615 -9.605 19.536 1.00 73.69 190 ASN A O 1
ATOM 1505 N N . LYS A 1 191 ? 3.118 -10.048 17.393 1.00 71.50 191 LYS A N 1
ATOM 1506 C CA . LYS A 1 191 ? 1.668 -9.796 17.511 1.00 71.50 191 LYS A CA 1
ATOM 1507 C C . LYS A 1 191 ? 0.982 -10.613 18.616 1.00 71.50 191 LYS A C 1
ATOM 1509 O O . LYS A 1 191 ? -0.023 -10.168 19.165 1.00 71.50 191 LYS A O 1
ATOM 1514 N N . LYS A 1 192 ? 1.494 -11.810 18.935 1.00 76.25 192 LYS A N 1
ATOM 1515 C CA . LYS A 1 192 ? 0.944 -12.672 19.995 1.00 76.25 192 LYS A CA 1
ATOM 1516 C C . LYS A 1 192 ? 1.196 -12.064 21.373 1.00 76.25 192 LYS A C 1
ATOM 1518 O O . LYS A 1 192 ? 0.272 -11.997 22.172 1.00 76.25 192 LYS A O 1
ATOM 1523 N N . GLU A 1 193 ? 2.418 -11.608 21.625 1.00 79.19 193 GLU A N 1
ATOM 1524 C CA . GLU A 1 193 ? 2.790 -10.979 22.893 1.00 79.19 193 GLU A CA 1
ATOM 1525 C C . GLU A 1 193 ? 2.121 -9.611 23.068 1.00 79.19 193 GLU A C 1
ATOM 1527 O O . GLU A 1 193 ? 1.585 -9.326 24.138 1.00 79.19 193 GLU A O 1
ATOM 1532 N N . ALA A 1 194 ? 2.042 -8.818 21.992 1.00 80.75 194 ALA A N 1
ATOM 1533 C CA . ALA A 1 194 ? 1.285 -7.566 21.977 1.00 80.75 194 ALA A CA 1
ATOM 1534 C C . ALA A 1 194 ? -0.182 -7.789 22.390 1.00 80.75 194 ALA A C 1
ATOM 1536 O O . ALA A 1 194 ? -0.711 -7.088 23.251 1.00 80.75 194 ALA A O 1
ATOM 1537 N N . TYR A 1 195 ? -0.834 -8.810 21.825 1.00 78.62 195 TYR A N 1
ATOM 1538 C CA . TYR A 1 195 ? -2.199 -9.184 22.198 1.00 78.62 195 TYR A CA 1
ATOM 1539 C C . TYR A 1 195 ? -2.319 -9.581 23.678 1.00 78.62 195 TYR A C 1
ATOM 1541 O O . TYR A 1 195 ? -3.231 -9.109 24.357 1.00 78.62 195 TYR A O 1
ATOM 1549 N N . THR A 1 196 ? -1.407 -10.416 24.187 1.00 82.12 196 THR A N 1
ATOM 1550 C CA . THR A 1 196 ? -1.418 -10.849 25.593 1.00 82.12 196 THR A CA 1
ATOM 1551 C C . THR A 1 196 ? -1.352 -9.655 26.543 1.00 82.12 196 THR A C 1
ATOM 1553 O O . THR A 1 196 ? -2.202 -9.541 27.422 1.00 82.12 196 THR A O 1
ATOM 1556 N N . LYS A 1 197 ? -0.430 -8.711 26.316 1.00 82.94 197 LYS A N 1
ATOM 1557 C CA . LYS A 1 197 ? -0.292 -7.514 27.163 1.00 82.94 197 LYS A CA 1
ATOM 1558 C C . LYS A 1 197 ? -1.537 -6.626 27.150 1.00 82.94 197 LYS A C 1
ATOM 1560 O O . LYS A 1 197 ? -1.932 -6.114 28.195 1.00 82.94 197 LYS A O 1
ATOM 1565 N N . VAL A 1 198 ? -2.192 -6.470 25.995 1.00 86.00 198 VAL A N 1
ATOM 1566 C CA . VAL A 1 198 ? -3.463 -5.728 25.905 1.00 86.00 198 VAL A CA 1
ATOM 1567 C C . VAL A 1 198 ? -4.552 -6.401 26.746 1.00 86.00 198 VAL A C 1
ATOM 1569 O O . VAL A 1 198 ? -5.265 -5.715 27.478 1.00 86.00 198 VAL A O 1
ATOM 1572 N N . MET A 1 199 ? -4.676 -7.730 26.675 1.00 82.00 199 MET A N 1
ATOM 1573 C CA . MET A 1 199 ? -5.678 -8.469 27.451 1.00 82.00 199 MET A CA 1
ATOM 1574 C C . MET A 1 199 ? -5.386 -8.448 28.957 1.00 82.00 199 MET A C 1
ATOM 1576 O O . MET A 1 199 ? -6.308 -8.262 29.745 1.00 82.00 199 MET A O 1
ATOM 1580 N N . GLU A 1 200 ? -4.123 -8.563 29.369 1.00 84.56 200 GLU A N 1
ATOM 1581 C CA . GLU A 1 200 ? -3.723 -8.435 30.778 1.00 84.56 200 GLU A CA 1
ATOM 1582 C C . GLU A 1 200 ? -3.991 -7.029 31.327 1.00 84.56 200 GLU A C 1
ATOM 1584 O O . GLU A 1 200 ? -4.477 -6.872 32.447 1.00 84.56 200 GLU A O 1
ATOM 1589 N N . ALA A 1 201 ? -3.697 -5.989 30.539 1.00 85.00 201 ALA A N 1
ATOM 1590 C CA . ALA A 1 201 ? -4.016 -4.616 30.909 1.00 85.00 201 ALA A CA 1
ATOM 1591 C C . ALA A 1 201 ? -5.530 -4.418 31.042 1.00 85.00 201 ALA A C 1
ATOM 1593 O O . ALA A 1 201 ? -5.969 -3.744 31.969 1.00 85.00 201 ALA A O 1
ATOM 1594 N N . PHE A 1 202 ? -6.319 -5.033 30.154 1.00 85.69 202 PHE A N 1
ATOM 1595 C CA . PHE A 1 202 ? -7.778 -4.981 30.188 1.00 85.69 202 PHE A CA 1
ATOM 1596 C C . PHE A 1 202 ? -8.343 -5.647 31.446 1.00 85.69 202 PHE A C 1
ATOM 1598 O O . PHE A 1 202 ? -9.201 -5.067 32.108 1.00 85.69 202 PHE A O 1
ATOM 1605 N N . GLU A 1 203 ? -7.841 -6.825 31.821 1.00 84.00 203 GLU A N 1
ATOM 1606 C CA . GLU A 1 203 ? -8.286 -7.536 33.028 1.00 84.00 203 GLU A CA 1
ATOM 1607 C C . GLU A 1 203 ? -8.012 -6.740 34.313 1.00 84.00 203 GLU A C 1
ATOM 1609 O O . GLU A 1 203 ? -8.813 -6.802 35.244 1.00 84.00 203 GLU A O 1
ATOM 1614 N N . LYS A 1 204 ? -6.948 -5.925 34.325 1.00 86.06 204 LYS A N 1
ATOM 1615 C CA . LYS A 1 204 ? -6.596 -5.008 35.423 1.00 86.06 204 LYS A CA 1
ATOM 1616 C C . LYS A 1 204 ? -7.395 -3.697 35.427 1.00 86.06 204 LYS A C 1
ATOM 1618 O O . LYS A 1 204 ? -7.186 -2.871 36.312 1.00 86.06 204 LYS A O 1
ATOM 1623 N N . THR A 1 205 ? -8.266 -3.454 34.441 1.00 85.19 205 THR A N 1
ATOM 1624 C CA . THR A 1 205 ? -9.129 -2.262 34.441 1.00 85.19 205 THR A CA 1
ATOM 1625 C C . THR A 1 205 ? -10.412 -2.482 35.233 1.00 85.19 205 THR A C 1
ATOM 1627 O O . THR A 1 205 ? -11.069 -3.524 35.136 1.00 85.19 205 THR A O 1
ATOM 1630 N N . GLU A 1 206 ? -10.813 -1.443 35.962 1.00 82.50 206 GLU A N 1
ATOM 1631 C CA . GLU A 1 206 ? -12.049 -1.380 36.743 1.00 82.50 206 GLU A CA 1
ATOM 1632 C C . GLU A 1 206 ? -12.778 -0.049 36.491 1.00 82.50 206 GLU A C 1
ATOM 1634 O O . GLU A 1 206 ? -12.212 0.886 35.914 1.00 82.50 206 GLU A O 1
ATOM 1639 N N . GLY A 1 207 ? -14.055 0.016 36.878 1.00 82.38 207 GLY A N 1
ATOM 1640 C CA . GLY A 1 207 ? -14.884 1.222 36.775 1.00 82.38 207 GLY A CA 1
ATOM 1641 C C . GLY A 1 207 ? -14.980 1.800 35.357 1.00 82.38 207 GLY A C 1
ATOM 1642 O O . GLY A 1 207 ? -15.081 1.068 34.368 1.00 82.38 207 GLY A O 1
ATOM 1643 N N . ASP A 1 208 ? -14.916 3.127 35.259 1.00 80.81 208 ASP A N 1
ATOM 1644 C CA . ASP A 1 208 ? -15.073 3.868 34.000 1.00 80.81 208 ASP A CA 1
ATOM 1645 C C . ASP A 1 208 ? -13.999 3.514 32.965 1.00 80.81 208 ASP A C 1
ATOM 1647 O O . ASP A 1 208 ? -14.278 3.409 31.768 1.00 80.81 208 ASP A O 1
ATOM 1651 N N . LYS A 1 209 ? -12.774 3.228 33.423 1.00 80.38 209 LYS A N 1
ATOM 1652 C CA . LYS A 1 209 ? -11.674 2.813 32.544 1.00 80.38 209 LYS A CA 1
ATOM 1653 C C . LYS A 1 209 ? -11.966 1.464 31.884 1.00 80.38 209 LYS A C 1
ATOM 1655 O O . LYS A 1 209 ? -11.668 1.283 30.705 1.00 80.38 209 LYS A O 1
ATOM 1660 N N . ARG A 1 210 ? -12.609 0.538 32.608 1.00 83.94 210 ARG A N 1
ATOM 1661 C CA . ARG A 1 210 ? -13.068 -0.745 32.051 1.00 83.94 210 ARG A CA 1
ATOM 1662 C C . ARG A 1 210 ? -14.185 -0.545 31.035 1.00 83.94 210 ARG A C 1
ATOM 1664 O O . ARG A 1 210 ? -14.164 -1.191 29.992 1.00 83.94 210 ARG A O 1
ATOM 1671 N N . ALA A 1 211 ? -15.134 0.352 31.299 1.00 82.75 211 ALA A N 1
ATOM 1672 C CA . ALA A 1 211 ? -16.210 0.658 30.356 1.00 82.75 211 ALA A CA 1
ATOM 1673 C C . ALA A 1 211 ? -15.658 1.212 29.028 1.00 82.75 211 ALA A C 1
ATOM 1675 O O . ALA A 1 211 ? -16.009 0.708 27.958 1.00 82.75 211 ALA A O 1
ATOM 1676 N N . GLN A 1 212 ? -14.718 2.161 29.102 1.00 81.81 212 GLN A N 1
ATOM 1677 C CA . GLN A 1 212 ? -14.038 2.721 27.931 1.00 81.81 212 GLN A CA 1
ATOM 1678 C C . GLN A 1 212 ? -13.229 1.657 27.171 1.00 81.81 212 GLN A C 1
ATOM 1680 O O . GLN A 1 212 ? -13.297 1.576 25.941 1.00 81.81 212 GLN A O 1
ATOM 1685 N N . ALA A 1 213 ? -12.500 0.800 27.893 1.00 83.69 213 ALA A N 1
ATOM 1686 C CA . ALA A 1 213 ? -11.743 -0.296 27.300 1.00 83.69 213 ALA A CA 1
ATOM 1687 C C . ALA A 1 213 ? -12.656 -1.301 26.587 1.00 83.69 213 ALA A C 1
ATOM 1689 O O . ALA A 1 213 ? -12.392 -1.684 25.448 1.00 83.69 213 ALA A O 1
ATOM 1690 N N . VAL A 1 214 ? -13.774 -1.682 27.215 1.00 83.56 214 VAL A N 1
ATOM 1691 C CA . VAL A 1 214 ? -14.787 -2.553 26.610 1.00 83.56 214 VAL A CA 1
ATOM 1692 C C . VAL A 1 214 ? -15.307 -1.945 25.308 1.00 83.56 214 VAL A C 1
ATOM 1694 O O . VAL A 1 214 ? -15.361 -2.641 24.298 1.00 83.56 214 VAL A O 1
ATOM 1697 N N . GLU A 1 215 ? -15.691 -0.669 25.289 1.00 82.69 215 GLU A N 1
ATOM 1698 C CA . GLU A 1 215 ? -16.239 -0.029 24.088 1.00 82.69 215 GLU A CA 1
ATOM 1699 C C . GLU A 1 215 ? -15.247 -0.043 22.914 1.00 82.69 215 GLU A C 1
ATOM 1701 O O . GLU A 1 215 ? -15.591 -0.475 21.807 1.00 82.69 215 GLU A O 1
ATOM 1706 N N . GLN A 1 216 ? -13.992 0.339 23.163 1.00 80.44 216 GLN A N 1
ATOM 1707 C CA . GLN A 1 216 ? -12.955 0.373 22.131 1.00 80.44 216 GLN A CA 1
ATOM 1708 C C . GLN A 1 216 ? -12.560 -1.034 21.661 1.00 80.44 216 GLN A C 1
ATOM 1710 O O . GLN A 1 216 ? -12.494 -1.297 20.454 1.00 80.44 216 GLN A O 1
ATOM 1715 N N . LEU A 1 217 ? -12.379 -1.982 22.586 1.00 83.56 217 LEU A N 1
ATOM 1716 C CA . LEU A 1 217 ? -12.013 -3.361 22.256 1.00 83.56 217 LEU A CA 1
ATOM 1717 C C . LEU A 1 217 ? -13.149 -4.117 21.549 1.00 83.56 217 LEU A C 1
ATOM 1719 O O . LEU A 1 217 ? -12.878 -4.945 20.677 1.00 83.56 217 LEU A O 1
ATOM 1723 N N . LYS A 1 218 ? -14.424 -3.792 21.814 1.00 82.69 218 LYS A N 1
ATOM 1724 C CA . LYS A 1 218 ? -15.561 -4.294 21.016 1.00 82.69 218 LYS A CA 1
ATOM 1725 C C . LYS A 1 218 ? -15.415 -3.907 19.540 1.00 82.69 218 LYS A C 1
ATOM 1727 O O . LYS A 1 218 ? -15.761 -4.705 18.663 1.00 82.69 218 LYS A O 1
ATOM 1732 N N . GLY A 1 219 ? -14.892 -2.713 19.252 1.00 80.81 219 GLY A N 1
ATOM 1733 C CA . GLY A 1 219 ? -14.551 -2.269 17.898 1.00 80.81 219 GLY A CA 1
ATOM 1734 C C . GLY A 1 219 ? -13.459 -3.129 17.255 1.00 80.81 219 GLY A C 1
ATOM 1735 O O . GLY A 1 219 ? -13.635 -3.603 16.127 1.00 80.81 219 GLY A O 1
ATOM 1736 N N . ALA A 1 220 ? -12.380 -3.405 17.993 1.00 78.75 220 ALA A N 1
ATOM 1737 C CA . ALA A 1 220 ? -11.304 -4.292 17.547 1.00 78.75 220 ALA A CA 1
ATOM 1738 C C . ALA A 1 220 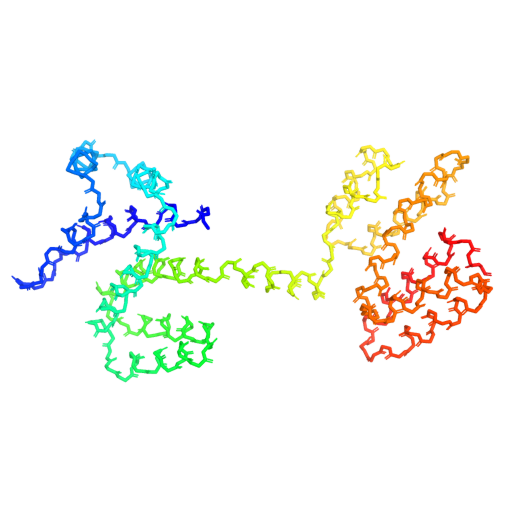? -11.825 -5.708 17.252 1.00 78.75 220 ALA A C 1
ATOM 1740 O O . ALA A 1 220 ? -11.558 -6.260 16.185 1.00 78.75 220 ALA A O 1
ATOM 1741 N N . CYS A 1 221 ? -12.650 -6.264 18.139 1.00 81.50 221 CYS A N 1
ATOM 1742 C CA . CYS A 1 221 ? -13.260 -7.579 17.965 1.00 81.50 221 CYS A CA 1
ATOM 1743 C C . CYS A 1 221 ? -14.093 -7.694 16.687 1.00 81.50 221 CYS A C 1
ATOM 1745 O O . CYS A 1 221 ? -13.947 -8.662 15.945 1.00 81.50 221 CYS A O 1
ATOM 1747 N N . ARG A 1 222 ? -14.918 -6.688 16.368 1.00 80.38 222 ARG A N 1
ATOM 1748 C CA . ARG A 1 222 ? -15.684 -6.669 15.107 1.00 80.38 222 ARG A CA 1
ATOM 1749 C C . ARG A 1 222 ? -14.764 -6.667 13.884 1.00 80.38 222 ARG A C 1
ATOM 1751 O O . ARG A 1 222 ? -15.044 -7.362 12.908 1.00 80.38 222 ARG A O 1
ATOM 1758 N N . ALA A 1 223 ? -13.667 -5.908 13.935 1.00 77.00 223 ALA A N 1
ATOM 1759 C CA . ALA A 1 223 ? -12.694 -5.858 12.848 1.00 77.00 223 ALA A CA 1
ATOM 1760 C C . ALA A 1 223 ? -11.981 -7.207 12.653 1.00 77.00 223 ALA A C 1
ATOM 1762 O O . ALA A 1 223 ? -11.848 -7.665 11.519 1.00 77.00 223 ALA A O 1
ATOM 1763 N N . TYR A 1 224 ? -11.583 -7.867 13.743 1.00 74.31 224 TYR A N 1
ATOM 1764 C CA . TYR A 1 224 ? -10.939 -9.178 13.690 1.00 74.31 224 TYR A CA 1
ATOM 1765 C C . TYR A 1 224 ? -11.878 -10.293 13.235 1.00 74.31 224 TYR A C 1
ATOM 1767 O O . TYR A 1 224 ? -11.489 -11.103 12.398 1.00 74.31 224 TYR A O 1
ATOM 1775 N N . ILE A 1 225 ? -13.124 -10.308 13.711 1.00 75.31 225 ILE A N 1
ATOM 1776 C CA . ILE A 1 225 ? -14.147 -11.244 13.228 1.00 75.31 225 ILE A CA 1
ATOM 1777 C C . ILE A 1 225 ? -14.287 -11.097 11.706 1.00 75.31 225 ILE A C 1
ATOM 1779 O O . ILE A 1 225 ? -14.128 -12.071 10.975 1.00 75.31 225 ILE A O 1
ATOM 1783 N N . LYS A 1 226 ? -14.459 -9.867 11.204 1.00 80.38 226 LYS A N 1
ATOM 1784 C CA . LYS A 1 226 ? -14.520 -9.593 9.758 1.00 80.38 226 LYS A CA 1
ATOM 1785 C C . LYS A 1 226 ? -13.263 -10.039 9.000 1.00 80.38 226 LYS A C 1
ATOM 1787 O O . LYS A 1 226 ? -13.369 -10.424 7.839 1.00 80.38 226 LYS A O 1
ATOM 1792 N N . HIS A 1 227 ? -12.089 -9.982 9.627 1.00 77.94 227 HIS A N 1
ATOM 1793 C CA . HIS A 1 227 ? -10.831 -10.426 9.028 1.00 77.94 227 HIS A CA 1
ATOM 1794 C C . HIS A 1 227 ? -10.738 -11.955 8.902 1.00 77.94 227 HIS A C 1
ATOM 1796 O O . HIS A 1 227 ? -10.330 -12.433 7.850 1.00 77.94 227 HIS A O 1
ATOM 1802 N N . PHE A 1 228 ? -11.145 -12.710 9.928 1.00 76.56 228 PHE A N 1
ATOM 1803 C CA . PHE A 1 228 ? -11.036 -14.173 9.929 1.00 76.56 228 PHE A CA 1
ATOM 1804 C C . PHE A 1 228 ? -12.176 -14.873 9.190 1.00 76.56 228 PHE A C 1
ATOM 1806 O O . PHE A 1 228 ? -11.927 -15.779 8.403 1.00 76.56 228 PHE A O 1
ATOM 1813 N N . VAL A 1 229 ? -13.425 -14.471 9.441 1.00 76.44 229 VAL A N 1
ATOM 1814 C CA . VAL A 1 229 ? -14.608 -15.181 8.919 1.00 76.44 229 VAL A CA 1
ATOM 1815 C C . VAL A 1 229 ? -15.231 -14.493 7.701 1.00 76.44 229 VAL A C 1
ATOM 1817 O O . VAL A 1 229 ? -16.163 -15.024 7.102 1.00 76.44 229 VAL A O 1
ATOM 1820 N N . GLY A 1 230 ? -14.706 -13.330 7.306 1.00 76.19 230 GLY A N 1
ATOM 1821 C CA . GLY A 1 230 ? -15.201 -12.545 6.178 1.00 76.19 230 GLY A CA 1
ATOM 1822 C C . GLY A 1 230 ? -16.362 -11.610 6.533 1.00 76.19 230 GLY A C 1
ATOM 1823 O O . GLY A 1 230 ? -16.913 -11.622 7.634 1.00 76.19 230 GLY A O 1
ATOM 1824 N N . GLU A 1 231 ? -16.721 -10.751 5.578 1.00 77.12 231 GLU A N 1
ATOM 1825 C CA . GLU A 1 231 ? -17.733 -9.700 5.759 1.00 77.12 231 GLU A CA 1
ATOM 1826 C C . GLU A 1 231 ? -19.153 -10.247 5.922 1.00 77.12 231 GLU A C 1
ATOM 1828 O O . GLU A 1 231 ? -19.918 -9.727 6.729 1.00 77.12 231 GLU A O 1
ATOM 1833 N N . GLU A 1 232 ? -19.484 -11.318 5.209 1.00 75.50 232 GLU A N 1
ATOM 1834 C CA . GLU A 1 232 ? -20.802 -11.950 5.248 1.00 75.50 232 GLU A CA 1
ATOM 1835 C C . GLU A 1 232 ? -21.117 -12.519 6.640 1.00 75.50 232 GLU A C 1
ATOM 1837 O O . GLU A 1 232 ? -22.060 -12.072 7.295 1.00 75.50 232 GLU A O 1
ATOM 1842 N N . LYS A 1 233 ? -20.246 -13.397 7.154 1.00 81.62 233 LYS A N 1
ATOM 1843 C CA . LYS A 1 233 ? -20.376 -13.998 8.491 1.00 81.62 233 LYS A CA 1
ATOM 1844 C C . LYS A 1 233 ? -20.283 -12.961 9.615 1.00 81.62 233 LYS A C 1
ATOM 1846 O O . LYS A 1 233 ? -20.983 -13.060 10.620 1.00 81.62 233 LYS A O 1
ATOM 1851 N N . ALA A 1 234 ? -19.460 -11.923 9.455 1.00 82.25 234 ALA A N 1
ATOM 1852 C CA . ALA A 1 234 ? -19.396 -10.830 10.427 1.00 82.25 234 ALA A CA 1
ATOM 1853 C C . ALA A 1 234 ? -20.698 -10.010 10.482 1.00 82.25 234 ALA A C 1
ATOM 1855 O O . ALA A 1 234 ? -21.119 -9.599 11.565 1.00 82.25 234 ALA A O 1
ATOM 1856 N N . ASN A 1 235 ? -21.346 -9.784 9.336 1.00 81.06 235 ASN A N 1
ATOM 1857 C CA . ASN A 1 235 ? -22.645 -9.117 9.281 1.00 81.06 235 ASN A CA 1
ATOM 1858 C C . ASN A 1 235 ? -23.756 -9.989 9.880 1.00 81.06 235 ASN A C 1
ATOM 1860 O O . ASN A 1 235 ? -24.650 -9.450 10.529 1.00 81.06 235 ASN A O 1
ATOM 1864 N N . GLU A 1 236 ? -23.684 -11.312 9.725 1.00 83.75 236 GLU A N 1
ATOM 1865 C CA . GLU A 1 236 ? -24.595 -12.248 10.393 1.00 83.75 236 GLU A CA 1
ATOM 1866 C C . GLU A 1 236 ? -24.467 -12.166 11.921 1.00 83.75 236 GLU A C 1
ATOM 1868 O O . GLU A 1 236 ? -25.463 -11.937 12.604 1.00 83.75 236 GLU A O 1
ATOM 1873 N N . LEU A 1 237 ? -23.243 -12.212 12.464 1.00 82.12 237 LEU A N 1
ATOM 1874 C CA . LEU A 1 237 ? -23.004 -12.034 13.906 1.00 82.12 237 LEU A CA 1
ATOM 1875 C C . LEU A 1 237 ? -23.491 -10.674 14.418 1.00 82.12 237 LEU A C 1
ATOM 1877 O O . LEU A 1 237 ? -24.009 -10.568 15.529 1.00 82.12 237 LEU A O 1
ATOM 1881 N N . LYS A 1 238 ? -23.336 -9.616 13.616 1.00 82.44 238 LYS A N 1
ATOM 1882 C CA . LYS A 1 238 ? -23.851 -8.289 13.963 1.00 82.44 238 LYS A CA 1
ATOM 1883 C C . LYS A 1 238 ? -25.380 -8.296 14.055 1.00 82.44 238 LYS A C 1
ATOM 1885 O O . LYS A 1 238 ? -25.907 -7.806 15.048 1.00 82.44 238 LYS A O 1
ATOM 1890 N N . LYS A 1 239 ? -26.066 -8.874 13.064 1.00 83.62 239 LYS A N 1
ATOM 1891 C CA . LYS A 1 239 ? -27.532 -8.986 13.051 1.00 83.62 239 LYS A CA 1
ATOM 1892 C C . LYS A 1 239 ? -28.045 -9.807 14.227 1.00 83.62 239 LYS A C 1
ATOM 1894 O O . LYS A 1 239 ? -28.968 -9.360 14.889 1.00 83.62 239 LYS A O 1
ATOM 1899 N N . LEU A 1 240 ? -27.414 -10.944 14.522 1.00 82.50 240 LEU A N 1
ATOM 1900 C CA . LEU A 1 240 ? -27.775 -11.793 15.662 1.00 82.50 240 LEU A CA 1
ATOM 1901 C C . LEU A 1 240 ? -27.684 -11.023 16.984 1.00 82.50 240 LEU A C 1
ATOM 1903 O O . LEU A 1 240 ? -28.618 -11.021 17.788 1.00 82.50 240 LEU A O 1
ATOM 1907 N N . LYS A 1 241 ? -26.598 -10.270 17.161 1.00 78.56 241 LYS A N 1
ATOM 1908 C CA . LYS A 1 241 ? -26.432 -9.404 18.325 1.00 78.56 241 LYS A CA 1
ATOM 1909 C C . LYS A 1 241 ? -27.490 -8.297 18.406 1.00 78.56 241 LYS A C 1
ATOM 1911 O O . LYS A 1 241 ? -27.954 -7.987 19.496 1.00 78.56 241 LYS A O 1
ATOM 1916 N N . GLU A 1 242 ? -27.848 -7.687 17.278 1.00 81.06 242 GLU A N 1
ATOM 1917 C CA . GLU A 1 242 ? -28.883 -6.644 17.207 1.00 81.06 242 GLU A CA 1
ATOM 1918 C C . GLU A 1 242 ? -30.295 -7.208 17.421 1.00 81.06 242 GLU A C 1
ATOM 1920 O O . GLU A 1 242 ? -31.132 -6.527 18.004 1.00 81.06 242 GLU A O 1
ATOM 1925 N N . SER A 1 243 ? -30.544 -8.463 17.035 1.00 80.75 243 SER A N 1
ATOM 1926 C CA . SER A 1 243 ? -31.794 -9.175 17.327 1.00 80.75 243 SER A CA 1
ATOM 1927 C C . SER A 1 243 ? -31.921 -9.638 18.781 1.00 80.75 243 SER A C 1
ATOM 1929 O O . SER A 1 243 ? -32.957 -10.180 19.151 1.00 80.75 243 SER A O 1
ATOM 1931 N N . GLY A 1 244 ? -30.892 -9.424 19.607 1.00 77.75 244 GLY A N 1
ATOM 1932 C CA . GLY A 1 244 ? -30.934 -9.738 21.034 1.00 77.75 244 GLY A CA 1
ATOM 1933 C C . GLY A 1 244 ? -30.873 -11.232 21.351 1.00 77.75 244 GLY A C 1
ATOM 1934 O O . GLY A 1 244 ? -31.394 -11.637 22.388 1.00 77.75 244 GLY A O 1
ATOM 1935 N N . VAL A 1 245 ? -30.253 -12.050 20.487 1.00 80.69 245 VAL A N 1
ATOM 1936 C CA . VAL A 1 245 ? -30.023 -13.472 20.800 1.00 80.69 245 VAL A CA 1
ATOM 1937 C C . VAL A 1 245 ? -29.137 -13.612 22.037 1.00 80.69 245 VAL A C 1
ATOM 1939 O O . VAL A 1 245 ? -28.364 -12.708 22.376 1.00 80.69 245 VAL A O 1
ATOM 1942 N N . SER A 1 246 ? -29.239 -14.754 22.712 1.00 80.44 246 SER A N 1
ATOM 1943 C CA . SER A 1 246 ? -28.480 -14.998 23.936 1.00 80.44 246 SER A CA 1
ATOM 1944 C C . SER A 1 246 ? -26.966 -14.972 23.686 1.00 80.44 246 SER A C 1
ATOM 1946 O O . SER A 1 246 ? -26.470 -15.268 22.593 1.00 80.44 246 SER A O 1
ATOM 1948 N N . ASN A 1 247 ? -26.204 -14.637 24.728 1.00 76.06 247 ASN A N 1
ATOM 1949 C CA . ASN A 1 247 ? -24.743 -14.677 24.679 1.00 76.06 247 ASN A CA 1
ATOM 1950 C C . ASN A 1 247 ? -24.233 -16.085 24.307 1.00 76.06 247 ASN A C 1
ATOM 1952 O O . ASN A 1 247 ? -23.296 -16.198 23.518 1.00 76.06 247 ASN A O 1
ATOM 1956 N N . ASP A 1 248 ? -24.892 -17.145 24.779 1.00 78.44 248 ASP A N 1
ATOM 1957 C CA . ASP A 1 248 ? -24.549 -18.536 24.458 1.00 78.44 248 ASP A CA 1
ATOM 1958 C C . ASP A 1 248 ? -24.767 -18.870 22.977 1.00 78.44 248 ASP A C 1
ATOM 1960 O O . ASP A 1 248 ? -23.927 -19.515 22.344 1.00 78.44 248 ASP A O 1
ATOM 1964 N N . GLU A 1 249 ? -25.852 -18.377 22.378 1.00 81.88 249 GLU A N 1
ATOM 1965 C CA . GLU A 1 249 ? -26.094 -18.533 20.940 1.00 81.88 249 GLU A CA 1
ATOM 1966 C C . GLU A 1 249 ? -25.050 -17.776 20.112 1.00 81.88 249 GLU A C 1
ATOM 1968 O O . GLU A 1 249 ? -24.522 -18.314 19.134 1.00 81.88 249 GLU A O 1
ATOM 1973 N N . MET A 1 250 ? -24.676 -16.563 20.539 1.00 80.50 250 MET A N 1
ATOM 1974 C CA . MET A 1 250 ? -23.581 -15.808 19.921 1.00 80.50 250 MET A CA 1
ATOM 1975 C C . MET A 1 250 ? -22.254 -16.564 20.009 1.00 80.50 250 MET A C 1
ATOM 1977 O O . MET A 1 250 ? -21.517 -16.633 19.023 1.00 80.50 250 MET A O 1
ATOM 1981 N N . LYS A 1 251 ? -21.951 -17.144 21.175 1.00 81.56 251 LYS A N 1
ATOM 1982 C CA . LYS A 1 251 ? -20.746 -17.941 21.424 1.00 81.56 251 LYS A CA 1
ATOM 1983 C C . LYS A 1 251 ? -20.668 -19.122 20.462 1.00 81.56 251 LYS A C 1
ATOM 1985 O O . LYS A 1 251 ? -19.689 -19.246 19.724 1.00 81.56 251 LYS A O 1
ATOM 1990 N N . LYS A 1 252 ? -21.743 -19.913 20.398 1.00 85.88 252 LYS A N 1
ATOM 1991 C CA . LYS A 1 252 ? -21.858 -21.084 19.525 1.00 85.88 252 LYS A CA 1
ATOM 1992 C C . LYS A 1 252 ? -21.688 -20.712 18.053 1.00 85.88 252 LYS A C 1
ATOM 1994 O O . LYS A 1 252 ? -20.993 -21.415 17.323 1.00 85.88 252 LYS A O 1
ATOM 1999 N N . LYS A 1 253 ? -22.260 -19.584 17.613 1.00 84.31 253 LYS A N 1
ATOM 2000 C CA . LYS A 1 253 ? -22.141 -19.141 16.217 1.00 84.31 253 LYS A CA 1
ATOM 2001 C C . LYS A 1 253 ? -20.726 -18.690 15.856 1.00 84.31 253 LYS A C 1
ATOM 2003 O O . LYS A 1 253 ? -20.238 -18.991 14.768 1.00 84.31 253 LYS A O 1
ATOM 2008 N N . VAL A 1 254 ? -20.034 -18.014 16.776 1.00 83.81 254 VAL A N 1
ATOM 2009 C CA . VAL A 1 254 ? -18.615 -17.663 16.599 1.00 83.81 254 VAL A CA 1
ATOM 2010 C C . VAL A 1 254 ? -17.754 -18.926 16.517 1.00 83.81 254 VAL A C 1
ATOM 2012 O O . VAL A 1 254 ? -16.912 -19.024 15.626 1.00 83.81 254 VAL A O 1
ATOM 2015 N N . GLU A 1 255 ? -17.977 -19.904 17.395 1.00 84.44 255 GLU A N 1
ATOM 2016 C CA . GLU A 1 255 ? -17.247 -21.178 17.391 1.00 84.44 255 GLU A CA 1
ATOM 2017 C C . GLU A 1 255 ? -17.496 -21.992 16.118 1.00 84.44 255 GLU A C 1
ATOM 2019 O O . GLU A 1 255 ? -16.546 -22.527 15.551 1.00 84.44 255 GLU A O 1
ATOM 2024 N N . GLU A 1 256 ? -18.732 -22.026 15.612 1.00 86.75 256 GLU A N 1
ATOM 2025 C CA . GLU A 1 256 ? -19.078 -22.645 14.327 1.00 86.75 256 GLU A CA 1
ATOM 2026 C C . GLU A 1 256 ? -18.301 -21.988 13.172 1.00 86.75 256 GLU A C 1
ATOM 2028 O O . GLU A 1 256 ? -17.677 -22.666 12.350 1.00 86.75 256 GLU A O 1
ATOM 2033 N N . PHE A 1 257 ? -18.268 -20.652 13.134 1.00 84.69 257 PHE A N 1
ATOM 2034 C CA . PHE A 1 257 ? -17.575 -19.911 12.080 1.00 84.69 257 PHE A CA 1
ATOM 2035 C C . PHE A 1 257 ? -16.060 -20.071 12.122 1.00 84.69 257 PHE A C 1
ATOM 2037 O O . PHE A 1 257 ? -15.440 -20.194 11.064 1.00 84.69 257 PHE A O 1
ATOM 2044 N N . VAL A 1 258 ? -15.475 -20.099 13.319 1.00 82.81 258 VAL A N 1
ATOM 2045 C CA . VAL A 1 258 ? -14.049 -20.382 13.520 1.00 82.81 258 VAL A CA 1
ATOM 2046 C C . VAL A 1 258 ? -13.738 -21.855 13.229 1.00 82.81 258 VAL A C 1
ATOM 2048 O O . VAL A 1 258 ? -12.698 -22.170 12.652 1.00 82.81 258 VAL A O 1
ATOM 2051 N N . GLY A 1 259 ? -14.646 -22.769 13.576 1.00 81.00 259 GLY A N 1
ATOM 2052 C CA . GLY A 1 259 ? -14.537 -24.205 13.334 1.00 81.00 259 GLY A CA 1
ATOM 2053 C C . GLY A 1 259 ? -14.452 -24.559 11.851 1.00 81.00 259 GLY A C 1
ATOM 2054 O O . GLY A 1 259 ? -13.661 -25.435 11.492 1.00 81.00 259 GLY A O 1
ATOM 2055 N N . GLY A 1 260 ? -15.193 -23.829 11.012 1.00 80.81 260 GLY A N 1
ATOM 2056 C CA . GLY A 1 260 ? -15.201 -23.964 9.553 1.00 80.81 260 GLY A CA 1
ATOM 2057 C C . GLY A 1 260 ? -13.983 -23.383 8.821 1.00 80.81 260 GLY A C 1
ATOM 2058 O O . GLY A 1 260 ? -13.950 -23.429 7.593 1.00 80.81 260 GLY A O 1
ATOM 2059 N N . LEU A 1 261 ? -12.993 -22.823 9.528 1.00 80.56 261 LEU A N 1
ATOM 2060 C CA . LEU A 1 261 ? -11.727 -22.399 8.921 1.00 80.56 261 LEU A CA 1
ATOM 2061 C C . LEU A 1 261 ? -10.856 -23.621 8.595 1.00 80.56 261 LEU A C 1
ATOM 2063 O O . LEU A 1 261 ? -10.646 -24.488 9.444 1.00 80.56 261 LEU A O 1
ATOM 2067 N N . THR A 1 262 ? -10.332 -23.673 7.370 1.00 75.62 262 THR A N 1
ATOM 2068 C CA . THR A 1 262 ? -9.541 -24.807 6.859 1.00 75.62 262 THR A CA 1
ATOM 2069 C C . THR A 1 262 ? -8.045 -24.694 7.158 1.00 75.62 262 THR A C 1
ATOM 2071 O O . THR A 1 262 ? -7.369 -25.711 7.267 1.00 75.62 262 THR A O 1
ATOM 2074 N N . ASP A 1 263 ? -7.519 -23.476 7.310 1.00 78.69 263 ASP A N 1
ATOM 2075 C CA . ASP A 1 263 ? -6.110 -23.238 7.632 1.00 78.69 263 ASP A CA 1
ATOM 2076 C C . ASP A 1 263 ? -5.860 -23.331 9.146 1.00 78.69 263 ASP A C 1
ATOM 2078 O O . ASP A 1 263 ? -6.438 -22.572 9.928 1.00 78.69 263 ASP A O 1
ATOM 2082 N N . ALA A 1 264 ? -4.984 -24.249 9.565 1.00 76.44 264 ALA A N 1
ATOM 2083 C CA . ALA A 1 264 ? -4.743 -24.552 10.978 1.00 76.44 264 ALA A CA 1
ATOM 2084 C C . ALA A 1 264 ? -4.162 -23.358 11.759 1.00 76.44 264 ALA A C 1
ATOM 2086 O O . ALA A 1 264 ? -4.606 -23.074 12.873 1.00 76.44 264 ALA A O 1
ATOM 2087 N N . ALA A 1 265 ? -3.225 -22.613 11.162 1.00 71.88 265 ALA A N 1
ATOM 2088 C CA . ALA A 1 265 ? -2.609 -21.449 11.800 1.00 71.88 265 ALA A CA 1
ATOM 2089 C C . ALA A 1 265 ? -3.609 -20.288 11.958 1.00 71.88 265 ALA A C 1
ATOM 2091 O O . ALA A 1 265 ? -3.651 -19.611 12.989 1.00 71.88 265 ALA A O 1
ATOM 2092 N N . THR A 1 266 ? -4.451 -20.068 10.951 1.00 74.12 266 THR A N 1
ATOM 2093 C CA . THR A 1 266 ? -5.533 -19.078 10.973 1.00 74.12 266 THR A CA 1
ATOM 2094 C C . THR A 1 266 ? -6.609 -19.472 11.977 1.00 74.12 266 THR A C 1
ATOM 2096 O O . THR A 1 266 ? -7.088 -18.614 12.718 1.00 74.12 266 THR A O 1
ATOM 2099 N N . LYS A 1 267 ? -6.947 -20.762 12.065 1.00 78.88 267 LYS A N 1
ATOM 2100 C CA . LYS A 1 267 ? -7.904 -21.297 13.035 1.00 78.88 267 LYS A CA 1
ATOM 2101 C C . LYS A 1 267 ? -7.432 -21.099 14.474 1.00 78.88 267 LYS A C 1
ATOM 2103 O O . LYS A 1 267 ? -8.199 -20.583 15.280 1.00 78.88 267 LYS A O 1
ATOM 2108 N N . GLU A 1 268 ? -6.172 -21.402 14.788 1.00 77.50 268 GLU A N 1
ATOM 2109 C CA . GLU A 1 268 ? -5.606 -21.175 16.128 1.00 77.50 268 GLU A CA 1
ATOM 2110 C C . GLU A 1 268 ? -5.638 -19.682 16.516 1.00 77.50 268 GLU A C 1
ATOM 2112 O O . GLU A 1 268 ? -6.025 -19.310 17.628 1.00 77.50 268 GLU A O 1
ATOM 2117 N N . ARG A 1 269 ? -5.278 -18.793 15.578 1.00 74.44 269 ARG A N 1
ATOM 2118 C CA . ARG A 1 269 ? -5.351 -17.336 15.788 1.00 74.44 269 ARG A CA 1
ATOM 2119 C C . AR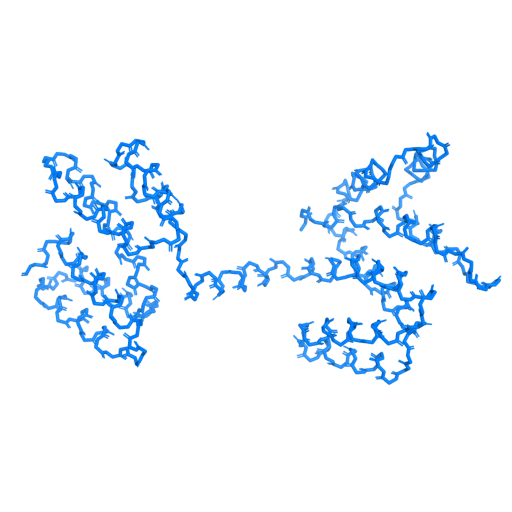G A 1 269 ? -6.789 -16.871 16.009 1.00 74.44 269 ARG A C 1
ATOM 2121 O O . ARG A 1 269 ? -7.037 -16.095 16.932 1.00 74.44 269 ARG A O 1
ATOM 2128 N N . ALA A 1 270 ? -7.726 -17.357 15.201 1.00 81.50 270 ALA A N 1
ATOM 2129 C CA . ALA A 1 270 ? -9.137 -17.020 15.308 1.00 81.50 270 ALA A CA 1
ATOM 2130 C C . ALA A 1 270 ? -9.749 -17.514 16.630 1.00 81.50 270 ALA A C 1
ATOM 2132 O O . ALA A 1 270 ? -10.494 -16.765 17.255 1.00 81.50 270 ALA A O 1
ATOM 2133 N N . GLN A 1 271 ? -9.380 -18.708 17.107 1.00 83.19 271 GLN A N 1
ATOM 2134 C CA . GLN A 1 271 ? -9.806 -19.235 18.411 1.00 83.19 271 GLN A CA 1
ATOM 2135 C C . GLN A 1 271 ? -9.322 -18.361 19.571 1.00 83.19 271 GLN A C 1
ATOM 2137 O O . GLN A 1 271 ? -10.114 -17.989 20.437 1.00 83.19 271 GLN A O 1
ATOM 2142 N N . ARG A 1 272 ? -8.039 -17.970 19.568 1.00 80.62 272 ARG A N 1
ATOM 2143 C CA . ARG A 1 272 ? -7.477 -17.078 20.596 1.00 80.62 272 ARG A CA 1
ATOM 2144 C C . ARG A 1 272 ? -8.223 -15.745 20.646 1.00 80.62 272 ARG A C 1
ATOM 2146 O O . ARG A 1 272 ? -8.600 -15.283 21.719 1.00 80.62 272 ARG A O 1
ATOM 2153 N N . VAL A 1 273 ? -8.458 -15.142 19.481 1.00 80.25 273 VAL A N 1
ATOM 2154 C CA . VAL A 1 273 ? -9.170 -13.863 19.391 1.00 80.25 273 VAL A CA 1
ATOM 2155 C C . VAL A 1 273 ? -10.637 -14.011 19.793 1.00 80.25 273 VAL A C 1
ATOM 2157 O O . VAL A 1 273 ? -11.142 -13.160 20.519 1.00 80.25 273 VAL A O 1
ATOM 2160 N N . ALA A 1 274 ? -11.307 -15.093 19.388 1.00 83.50 274 ALA A N 1
ATOM 2161 C CA . ALA A 1 274 ? -12.685 -15.378 19.780 1.00 83.50 274 ALA A CA 1
ATOM 2162 C C . ALA A 1 274 ? -12.835 -15.456 21.305 1.00 83.50 274 ALA A C 1
ATOM 2164 O O . ALA A 1 274 ? -13.707 -14.783 21.849 1.00 83.50 274 ALA A O 1
ATOM 2165 N N . ALA A 1 275 ? -11.939 -16.171 21.994 1.00 83.31 275 ALA A N 1
ATOM 2166 C CA . ALA A 1 275 ? -11.947 -16.276 23.454 1.00 83.31 275 ALA A CA 1
ATOM 2167 C C . ALA A 1 275 ? -11.759 -14.912 24.148 1.00 83.31 275 ALA A C 1
ATOM 2169 O O . ALA A 1 275 ? -12.472 -14.583 25.095 1.00 83.31 275 ALA A O 1
ATOM 2170 N N . GLY A 1 276 ? -10.841 -14.067 23.661 1.00 82.88 276 GLY A N 1
ATOM 2171 C CA . GLY A 1 276 ? -10.692 -12.711 24.204 1.00 82.88 276 GLY A CA 1
ATOM 2172 C C . GLY A 1 276 ? -11.906 -11.824 23.932 1.00 82.88 276 GLY A C 1
ATOM 2173 O O . GLY A 1 276 ? -12.346 -11.080 24.805 1.00 82.88 276 GLY A O 1
ATOM 2174 N N . CYS A 1 277 ? -12.490 -11.930 22.740 1.00 84.31 277 CYS A N 1
ATOM 2175 C CA . CYS A 1 277 ? -13.674 -11.162 22.378 1.00 84.31 277 CYS A CA 1
ATOM 2176 C C . CYS A 1 277 ? -14.910 -11.575 23.173 1.00 84.31 277 CYS A C 1
ATOM 2178 O O . CYS A 1 277 ? -15.682 -10.704 23.561 1.00 84.31 277 CYS A O 1
ATOM 2180 N N . GLN A 1 278 ? -15.072 -12.863 23.467 1.00 82.88 278 GLN A N 1
ATOM 2181 C CA . GLN A 1 278 ? -16.098 -13.379 24.372 1.00 82.88 278 GLN A CA 1
ATOM 2182 C C . GLN A 1 278 ? -16.022 -12.676 25.740 1.00 82.88 278 GLN A C 1
ATOM 2184 O O . GLN A 1 278 ? -16.995 -12.034 26.145 1.00 82.88 278 GLN A O 1
ATOM 2189 N N . LYS A 1 279 ? -14.827 -12.619 26.351 1.00 82.19 279 LYS A N 1
ATOM 2190 C CA . LYS A 1 279 ? -14.583 -11.863 27.597 1.00 82.19 279 LYS A CA 1
ATOM 2191 C C . LYS A 1 279 ? -14.947 -10.375 27.478 1.00 82.19 279 LYS A C 1
ATOM 2193 O O . LYS A 1 279 ? -15.623 -9.831 28.346 1.00 82.19 279 LYS A O 1
ATOM 2198 N N . ILE A 1 280 ? -14.531 -9.706 26.398 1.00 84.31 280 ILE A N 1
ATOM 2199 C CA . ILE A 1 280 ? -14.808 -8.273 26.159 1.00 84.31 280 ILE A CA 1
ATOM 2200 C C . ILE A 1 280 ? -16.311 -8.004 25.970 1.00 84.31 280 ILE A C 1
ATOM 2202 O O . ILE A 1 280 ? -16.829 -6.958 26.371 1.00 84.31 280 ILE A O 1
ATOM 2206 N N . PHE A 1 281 ? -17.031 -8.928 25.335 1.00 75.69 281 PHE A N 1
ATOM 2207 C CA . PHE A 1 281 ? -18.469 -8.812 25.124 1.00 75.69 281 PHE A CA 1
ATOM 2208 C C . PHE A 1 281 ? -19.302 -9.212 26.348 1.00 75.69 281 PHE A C 1
ATOM 2210 O O . PHE A 1 281 ? -20.502 -8.942 26.326 1.00 75.69 281 PHE A O 1
ATOM 2217 N N . GLY A 1 282 ? -18.694 -9.787 27.393 1.00 72.12 282 GLY A N 1
ATOM 2218 C CA . GLY A 1 282 ? -19.418 -10.360 28.532 1.00 72.12 282 GLY A CA 1
ATOM 2219 C C . GLY A 1 282 ? -20.183 -11.635 28.161 1.00 72.12 282 GLY A C 1
ATOM 2220 O O . GLY A 1 282 ? -21.181 -11.964 28.795 1.00 72.12 282 GLY A O 1
ATOM 2221 N N . VAL A 1 283 ? -19.745 -12.303 27.092 1.00 63.06 283 VAL A N 1
ATOM 2222 C CA . VAL A 1 283 ? -20.253 -13.587 26.614 1.00 63.06 283 VAL A CA 1
ATOM 2223 C C . VAL A 1 283 ? -19.369 -14.649 27.262 1.00 63.06 283 VAL A C 1
ATOM 2225 O O . VAL A 1 283 ? -18.319 -14.970 26.715 1.00 63.06 283 VAL A O 1
ATOM 2228 N N . ASN A 1 284 ? -19.726 -15.106 28.460 1.00 48.94 284 ASN A N 1
ATOM 2229 C CA . ASN A 1 284 ? -18.961 -16.115 29.198 1.00 48.94 284 ASN A CA 1
ATOM 2230 C C . ASN A 1 284 ? -19.632 -17.478 29.067 1.00 48.94 284 ASN A C 1
ATOM 2232 O O . ASN A 1 284 ? -20.824 -17.535 29.416 1.00 48.94 284 ASN A O 1
#

Secondary structure (DSSP, 8-state):
--SGGGHHHHHHHHHHHH----TTS--HHHHHHTTS-HHHHHHHHHHHHTT--HHHHHHHHHHHHHTS-HHHHHHHHHHHHHHHHHHHHHHS-HHHHHHHHHHHHTT-HHHHHHHHHHHHHTS-TTTHHHHHHHHHHHHHHHHHTTHHHHHHHHHHHHHHH---HHHHHHHH-TTS-HHHHHHHHHTTT-HHHHHHHHHHHHHT--HHHHHHHHHHHHHHHHHHHHHHHHHHHHHHHHHHHHTT--HHHHHHHHHHHHHT---HHHHHHHHHHHHHHHHHHT--